Protein AF-A0A7R9WQ34-F1 (afdb_monomer_lite)

Organism: NCBI:txid1486917

Secondary structure (DSSP, 8-state):
-HHHHHHHHHHHHHHHHHHHH--SEEEEE-SSPPPHHHHHHHHHHHTTS-EEEE-TT--EEEEETTEEEEEE-GGGTBHHHHHTTTTT-----HHHHHHHHHHHHHHHHT--EEEEESS-GGGB-HHHHHHHHHTTEEEEEEE-SSSS-EEEEEEE-TT-EEESSS---GGGEEES-SS--S---GGG-EEEEEEEE-S-SEEEEEEETTTTEEE-----TTS--

pLDDT: mean 74.16, std 16.5, range [28.48, 93.0]

Radius of gyration: 18.49 Å; chains: 1; bounding box: 46×41×54 Å

Sequence (225 aa):
QEEQKKRLKEWKKCIANINRSRPKLVVVTCRSAMPAKFKKFLSRVSDSIPVAYNRNASYYSFWLNGFQGMVLNSATLLDEFVRDKGNGGKQDDGQMAWIQEQMEQCRMSKHHLYAFVDCDPRDLSQLVLKRLARGRVKLLSGYSRDNEGFEMMLEYKANEKVVVGGSNDDNDAVSVKSTDTQEDDETDASQMKVVGCNDSSLRWIVMDEMKDMWKTNLVKVGELE

Foldseek 3Di:
DVVVVVLVVLLVVVLVVCVVQVAQEKEFQALDDDDPVSVVSVVVVCVRHHYHYQDQPDWDWDDDPLAIEIEDHVPCFFLVNQQVPVPPDDPPPVRVVVLQVQLVVLLVVVGEYEYEYNDQPVRGDPLSVQLCQLSRHAEYEYADPDQAKDKDKDKHAWFDWCQRHPPPDCVNTHTSHDDPDPGDDRVSIGMYMYIHYHRHRMFGWHQDPVPNDTDRPPPPVPPDD

Structure (mmCIF, N/CA/C/O backbone):
data_AF-A0A7R9WQ34-F1
#
_entry.id   AF-A0A7R9WQ34-F1
#
loop_
_atom_site.group_PDB
_atom_site.id
_atom_site.type_symbol
_atom_site.label_atom_id
_atom_site.label_alt_id
_atom_site.label_comp_id
_atom_site.label_asym_id
_atom_site.label_entity_id
_atom_site.label_seq_id
_atom_site.pdbx_PDB_ins_code
_atom_site.Cartn_x
_atom_site.Cartn_y
_atom_site.Cartn_z
_atom_site.occupancy
_atom_site.B_iso_or_equiv
_atom_site.auth_seq_id
_atom_site.auth_comp_id
_atom_site.auth_asym_id
_atom_site.auth_atom_id
_atom_site.pdbx_PDB_model_num
ATOM 1 N N . GLN A 1 1 ? -23.495 14.536 10.695 1.00 57.75 1 GLN A N 1
ATOM 2 C CA . GLN A 1 1 ? -23.322 14.013 12.077 1.00 57.75 1 GLN A CA 1
ATOM 3 C C . GLN A 1 1 ? -23.516 12.497 12.161 1.00 57.75 1 GLN A C 1
ATOM 5 O O . GLN A 1 1 ? -22.806 11.842 12.917 1.00 57.75 1 GLN A O 1
ATOM 10 N N . GLU A 1 2 ? -24.440 11.925 11.393 1.00 66.38 2 GLU A N 1
ATOM 11 C CA . GLU A 1 2 ? -24.728 10.485 11.387 1.00 66.38 2 GLU A CA 1
ATOM 12 C C . GLU A 1 2 ? -23.578 9.634 10.817 1.00 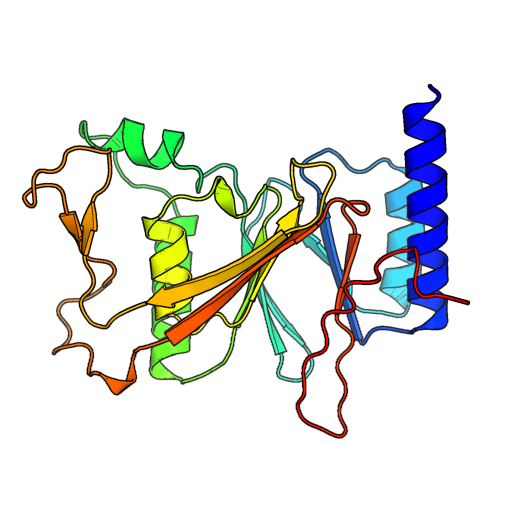66.38 2 GLU A C 1
ATOM 14 O O . GLU A 1 2 ? -23.163 8.651 11.428 1.00 66.38 2 GLU A O 1
ATOM 19 N N . GLU A 1 3 ? -22.943 10.101 9.742 1.00 66.31 3 GLU A N 1
ATOM 20 C CA . GLU A 1 3 ? -21.778 9.443 9.139 1.00 66.31 3 GLU A CA 1
ATOM 21 C C . GLU A 1 3 ? -20.571 9.360 10.094 1.00 66.31 3 GLU A C 1
ATOM 23 O O . GLU A 1 3 ? -19.909 8.329 10.195 1.00 66.31 3 GLU A O 1
ATOM 28 N N . GLN A 1 4 ? -20.323 10.408 10.887 1.00 66.38 4 GLN A N 1
ATOM 29 C CA . GLN A 1 4 ? -19.267 10.399 11.907 1.00 66.38 4 GLN A CA 1
ATOM 30 C C . GLN A 1 4 ? -19.544 9.376 13.017 1.00 66.38 4 GLN A C 1
ATOM 32 O O . GLN A 1 4 ? -18.613 8.741 13.515 1.00 66.38 4 GLN A O 1
ATOM 37 N N . LYS A 1 5 ? -20.815 9.194 13.405 1.00 74.06 5 LYS A N 1
ATOM 38 C CA . LYS A 1 5 ? -21.211 8.172 14.385 1.00 74.06 5 LYS A CA 1
ATOM 39 C C . LYS A 1 5 ? -21.027 6.762 13.817 1.00 74.06 5 LYS A C 1
ATOM 41 O O . LYS A 1 5 ? -20.511 5.901 14.530 1.00 74.06 5 LYS A O 1
ATOM 46 N N . LYS A 1 6 ? -21.384 6.544 12.545 1.00 75.81 6 LYS A N 1
ATOM 47 C CA . LYS A 1 6 ? -21.176 5.272 11.836 1.00 75.81 6 LYS A CA 1
ATOM 48 C C . LYS A 1 6 ? -19.686 4.912 11.754 1.00 75.81 6 LYS A C 1
ATOM 50 O O . LYS A 1 6 ? -19.299 3.866 12.273 1.00 75.81 6 LYS A O 1
ATOM 55 N N . ARG A 1 7 ? -18.840 5.830 11.268 1.00 71.00 7 ARG A N 1
ATOM 56 C CA . ARG A 1 7 ? -17.375 5.642 11.200 1.00 71.00 7 ARG A CA 1
ATOM 57 C C . ARG A 1 7 ? -16.762 5.348 12.570 1.00 71.00 7 ARG A C 1
ATOM 59 O O . ARG A 1 7 ? -15.910 4.477 12.707 1.00 71.00 7 ARG A O 1
ATOM 66 N N . LEU A 1 8 ? -17.225 6.031 13.620 1.00 76.31 8 LEU A N 1
ATOM 67 C CA . LEU A 1 8 ? -16.747 5.775 14.980 1.00 76.31 8 LEU A CA 1
ATOM 68 C C . LEU A 1 8 ? -17.117 4.367 15.477 1.00 76.31 8 LEU A C 1
ATOM 70 O O . LEU A 1 8 ? -16.333 3.756 16.205 1.00 76.31 8 LEU A O 1
ATOM 74 N N . LYS A 1 9 ? -18.296 3.849 15.112 1.00 80.81 9 LYS A N 1
ATOM 75 C CA . LYS A 1 9 ? -18.725 2.483 15.451 1.00 80.81 9 LYS A CA 1
ATOM 76 C C . LYS A 1 9 ? -17.863 1.444 14.731 1.00 80.81 9 LYS A C 1
ATOM 78 O O . LYS A 1 9 ? -17.395 0.507 15.375 1.00 80.81 9 LYS A O 1
ATOM 83 N N . GLU A 1 10 ? -17.605 1.646 13.443 1.00 76.31 10 GLU A N 1
ATOM 84 C CA . GLU A 1 10 ? -16.724 0.792 12.633 1.00 76.31 10 GLU A CA 1
ATOM 85 C C . GLU A 1 10 ? -15.296 0.775 13.188 1.00 76.31 10 GLU A C 1
ATOM 87 O O . GLU A 1 10 ? -14.724 -0.294 13.396 1.00 76.31 10 GLU A O 1
ATOM 92 N N . TRP A 1 11 ? -14.752 1.934 13.568 1.00 76.75 11 TRP A N 1
ATOM 93 C CA . TRP A 1 11 ? -13.432 2.011 14.198 1.00 76.75 11 TRP A CA 1
ATOM 94 C C . TRP A 1 11 ? -13.359 1.286 15.534 1.00 76.75 11 TRP A C 1
ATOM 96 O O . TRP A 1 11 ? -12.389 0.574 15.788 1.00 76.75 11 TRP A O 1
ATOM 106 N N . LYS A 1 12 ? -14.378 1.425 16.391 1.00 80.75 12 LYS A N 1
ATOM 107 C CA . LYS A 1 12 ? -14.436 0.670 17.651 1.00 80.75 12 LYS A CA 1
ATOM 108 C C . LYS A 1 12 ? -14.463 -0.837 17.399 1.00 80.75 12 LYS A C 1
ATOM 110 O O . LYS A 1 12 ? -13.774 -1.564 18.109 1.00 80.75 12 LYS A O 1
ATOM 115 N N . LYS A 1 13 ? -15.210 -1.294 16.387 1.00 82.00 13 LYS A N 1
ATOM 116 C CA . LYS A 1 13 ? -15.243 -2.706 15.979 1.00 82.00 13 LYS A CA 1
ATOM 117 C C . LYS A 1 13 ? -13.864 -3.175 15.504 1.00 82.00 13 LYS A C 1
ATOM 119 O O . LYS A 1 13 ? -13.401 -4.220 15.945 1.00 82.00 13 LYS A O 1
ATOM 124 N N . CYS A 1 14 ? -13.171 -2.374 14.698 1.00 78.94 14 CYS A N 1
ATOM 125 C CA . CYS A 1 14 ? -11.820 -2.696 14.238 1.00 78.94 14 CYS A CA 1
ATOM 126 C C . CYS A 1 14 ? -10.812 -2.779 15.390 1.00 78.94 14 CYS A C 1
ATOM 128 O O . CYS A 1 14 ? -10.037 -3.725 15.461 1.00 78.94 14 CYS A O 1
ATOM 130 N N . ILE A 1 15 ? -10.858 -1.844 16.343 1.00 80.81 15 ILE A N 1
ATOM 131 C CA . ILE A 1 15 ? -9.991 -1.883 17.531 1.00 80.81 15 ILE A CA 1
ATOM 132 C C . ILE A 1 15 ? -10.291 -3.116 18.391 1.00 80.81 15 ILE A C 1
ATOM 134 O O . ILE A 1 15 ? -9.368 -3.778 18.860 1.00 80.81 15 ILE A O 1
ATOM 138 N N . ALA A 1 16 ? -11.571 -3.445 18.595 1.00 83.75 16 ALA A N 1
ATOM 139 C CA . ALA A 1 16 ? -11.958 -4.652 19.319 1.00 83.75 16 ALA A CA 1
ATOM 140 C C . ALA A 1 16 ? -11.410 -5.913 18.632 1.00 83.75 16 ALA A C 1
ATOM 142 O O . ALA A 1 16 ? -10.874 -6.791 19.307 1.00 83.75 16 ALA A O 1
ATOM 143 N N . ASN A 1 17 ? -11.464 -5.961 17.298 1.00 82.38 17 ASN A N 1
ATOM 144 C CA . ASN A 1 17 ? -10.888 -7.048 16.515 1.00 82.38 17 ASN A CA 1
ATOM 145 C C . ASN A 1 17 ? -9.368 -7.124 16.668 1.00 82.38 17 ASN A C 1
ATOM 147 O O . ASN A 1 17 ? -8.869 -8.201 16.959 1.00 82.38 17 ASN A O 1
ATOM 151 N N . ILE A 1 18 ? -8.643 -6.006 16.569 1.00 83.69 18 ILE A N 1
ATOM 152 C CA . ILE A 1 18 ? -7.186 -5.965 16.785 1.00 83.69 18 ILE A CA 1
ATOM 153 C C . ILE A 1 18 ? -6.826 -6.485 18.181 1.00 83.69 18 ILE A C 1
ATOM 155 O O . ILE A 1 18 ? -5.925 -7.308 18.328 1.00 83.69 18 ILE A O 1
ATOM 159 N N . ASN A 1 19 ? -7.554 -6.057 19.213 1.00 84.44 19 ASN A N 1
ATOM 160 C CA . ASN A 1 19 ? -7.309 -6.512 20.581 1.00 84.44 19 ASN A CA 1
ATOM 161 C C . ASN A 1 19 ? -7.601 -8.008 20.769 1.00 84.44 19 ASN A C 1
ATOM 163 O O . ASN A 1 19 ? -6.933 -8.653 21.577 1.00 84.44 19 ASN A O 1
ATOM 167 N N . ARG A 1 20 ? -8.578 -8.556 20.034 1.00 85.25 20 ARG A N 1
ATOM 168 C CA . ARG A 1 20 ? -8.933 -9.981 20.066 1.00 85.25 20 ARG A CA 1
ATOM 169 C C . ARG A 1 20 ? -7.949 -10.837 19.271 1.00 85.25 20 ARG A C 1
ATOM 171 O O . ARG A 1 20 ? -7.512 -11.863 19.773 1.00 85.25 20 ARG A O 1
ATOM 178 N N . SER A 1 21 ? -7.620 -10.438 18.043 1.00 82.81 21 SER A N 1
ATOM 179 C CA . SER A 1 21 ? -6.781 -11.222 17.133 1.00 82.81 21 SER A CA 1
ATOM 180 C C . SER A 1 21 ? -5.287 -11.022 17.361 1.00 82.81 21 SER A C 1
ATOM 182 O O . SER A 1 21 ? -4.507 -11.800 16.828 1.00 82.81 21 SER A O 1
ATOM 184 N N . ARG A 1 22 ? -4.890 -9.972 18.098 1.00 84.25 22 ARG A N 1
ATOM 185 C CA . ARG A 1 22 ? -3.495 -9.628 18.424 1.00 84.25 22 ARG A CA 1
ATOM 186 C C . ARG A 1 22 ? -2.561 -9.749 17.207 1.00 84.25 22 ARG A C 1
ATOM 188 O O . ARG A 1 22 ? -1.632 -10.556 17.227 1.00 84.25 22 ARG A O 1
ATOM 195 N N . PRO A 1 23 ? -2.818 -8.983 16.127 1.00 83.94 23 PRO A N 1
ATOM 196 C CA . PRO A 1 23 ? -1.958 -9.010 14.951 1.00 83.94 23 PRO A CA 1
ATOM 197 C C . PRO A 1 23 ? -0.527 -8.615 15.317 1.00 83.94 23 PRO A C 1
ATOM 199 O O . PRO A 1 23 ? -0.307 -7.863 16.263 1.00 83.94 23 PRO A O 1
ATOM 202 N N . LYS A 1 24 ? 0.442 -9.090 14.534 1.00 84.62 24 LYS A N 1
ATOM 203 C CA . LYS A 1 24 ? 1.856 -8.732 14.713 1.00 84.62 24 LYS A CA 1
ATOM 204 C C . LYS A 1 24 ? 2.156 -7.314 14.226 1.00 84.62 24 LYS A C 1
ATOM 206 O O . LYS A 1 24 ? 3.080 -6.687 14.727 1.00 84.62 24 LYS A O 1
ATOM 211 N N . LEU A 1 25 ? 1.368 -6.814 13.275 1.00 85.81 25 LEU A N 1
ATOM 212 C CA . LEU A 1 25 ? 1.490 -5.473 12.720 1.00 85.81 25 LEU A CA 1
ATOM 213 C C . LEU A 1 25 ? 0.112 -4.909 12.384 1.00 85.81 25 LEU A C 1
ATOM 215 O O . LEU A 1 25 ? -0.725 -5.576 11.777 1.00 85.81 25 LEU A O 1
ATOM 219 N N . VAL A 1 26 ? -0.099 -3.641 12.708 1.00 84.88 26 VAL A N 1
ATOM 220 C CA . VAL A 1 26 ? -1.242 -2.858 12.233 1.00 84.88 26 VAL A CA 1
ATOM 221 C C . VAL A 1 26 ? -0.723 -1.817 11.247 1.00 84.88 26 VAL A C 1
ATOM 223 O O . VAL A 1 26 ? 0.233 -1.112 11.550 1.00 84.88 26 VAL A O 1
ATOM 226 N N . VAL A 1 27 ? -1.342 -1.702 10.073 1.00 84.50 27 VAL A N 1
ATOM 227 C CA . VAL A 1 27 ? -0.993 -0.680 9.078 1.00 84.50 27 VAL A CA 1
ATOM 228 C C . VAL A 1 27 ? -2.188 0.229 8.858 1.00 84.50 27 VAL A C 1
ATOM 230 O O . VAL A 1 27 ? -3.261 -0.203 8.450 1.00 84.50 27 VAL A O 1
ATOM 233 N N . VAL A 1 28 ? -2.025 1.514 9.126 1.00 81.12 28 VAL A N 1
ATOM 234 C CA . VAL A 1 28 ? -3.123 2.474 9.046 1.00 81.12 28 VAL A CA 1
ATOM 235 C C . VAL A 1 28 ? -2.995 3.282 7.766 1.00 81.12 28 VAL A C 1
ATOM 237 O O . VAL A 1 28 ? -2.065 4.068 7.640 1.00 81.12 28 VAL A O 1
ATOM 240 N N . THR A 1 29 ? -3.927 3.106 6.832 1.00 78.19 29 THR A N 1
ATOM 241 C CA . THR A 1 29 ? -3.956 3.792 5.533 1.00 78.19 29 THR A CA 1
ATOM 242 C C . THR A 1 29 ? -5.115 4.775 5.475 1.00 78.19 29 THR A C 1
ATOM 244 O O . THR A 1 29 ? -6.246 4.400 5.158 1.00 78.19 29 THR A O 1
ATOM 247 N N . CYS A 1 30 ? -4.857 6.044 5.790 1.00 70.62 30 CYS A N 1
ATOM 248 C CA . CYS A 1 30 ? -5.887 7.078 5.834 1.00 70.62 30 CYS A CA 1
ATOM 249 C C . CYS A 1 30 ? -5.651 8.142 4.764 1.00 70.62 30 CYS A C 1
ATOM 251 O O . CYS A 1 30 ? -4.692 8.885 4.886 1.00 70.62 30 CYS A O 1
ATOM 253 N N . ARG A 1 31 ? -6.600 8.323 3.834 1.00 66.88 31 ARG A N 1
ATOM 254 C CA . ARG A 1 31 ? -6.604 9.470 2.904 1.00 66.88 31 ARG A CA 1
ATOM 255 C C . ARG A 1 31 ? -6.848 10.811 3.599 1.00 66.88 31 ARG A C 1
ATOM 257 O O . ARG A 1 31 ? -6.504 11.866 3.081 1.00 66.88 31 ARG A O 1
ATOM 264 N N . SER A 1 32 ? -7.540 10.811 4.736 1.00 65.75 32 SER A N 1
ATOM 265 C CA . SER A 1 32 ? -7.969 12.036 5.420 1.00 65.75 32 SER A CA 1
ATOM 266 C C . SER A 1 32 ? -7.399 12.133 6.824 1.00 65.75 32 SER A C 1
ATOM 268 O O . SER A 1 32 ? -7.061 11.132 7.457 1.00 65.75 32 SER A O 1
ATOM 270 N N . ALA A 1 33 ? -7.355 13.364 7.338 1.00 66.75 33 ALA A N 1
ATOM 271 C CA . ALA A 1 33 ? -6.901 13.640 8.688 1.00 66.75 33 ALA A CA 1
ATOM 272 C C . ALA A 1 33 ? -7.654 12.782 9.717 1.00 66.75 33 ALA A C 1
ATOM 274 O O . ALA A 1 33 ? -8.871 12.856 9.889 1.00 66.75 33 ALA A O 1
ATOM 275 N N . MET A 1 34 ? -6.882 11.970 10.425 1.00 73.06 34 MET A N 1
ATOM 276 C CA . MET A 1 34 ? -7.368 11.083 11.462 1.00 73.06 34 MET A CA 1
ATOM 277 C C . MET A 1 34 ? -7.901 11.872 12.674 1.00 73.06 34 MET A C 1
ATOM 279 O O . MET A 1 34 ? -7.145 12.667 13.250 1.00 73.06 34 MET A O 1
ATOM 283 N N . PRO A 1 35 ? -9.146 11.635 13.138 1.00 73.50 35 PRO A N 1
ATOM 284 C CA . PRO A 1 35 ? -9.682 12.326 14.307 1.00 73.50 35 PRO A CA 1
ATOM 285 C C . PRO A 1 35 ? -8.874 12.065 15.581 1.00 73.50 35 PRO A C 1
ATOM 287 O O . PRO A 1 35 ? -8.424 10.947 15.838 1.00 73.50 35 PRO A O 1
ATOM 290 N N . ALA A 1 36 ? -8.755 13.083 16.439 1.00 79.25 36 ALA A N 1
ATOM 291 C CA . ALA A 1 36 ? -7.941 13.027 17.659 1.00 79.25 36 ALA A CA 1
ATOM 292 C C . ALA A 1 36 ? -8.325 11.878 18.611 1.00 79.25 36 ALA A C 1
ATOM 294 O O . ALA A 1 36 ? -7.456 11.239 19.202 1.00 79.25 36 ALA A O 1
ATOM 295 N N . LYS A 1 37 ? -9.624 11.561 18.721 1.00 76.31 37 LYS A N 1
ATOM 296 C CA . LYS A 1 37 ? -10.101 10.433 19.539 1.00 76.31 37 LYS A CA 1
ATOM 297 C C . LYS A 1 37 ? -9.534 9.094 19.062 1.00 76.31 37 LYS A C 1
ATOM 299 O O . LYS A 1 37 ? -9.214 8.255 19.892 1.00 76.31 37 LYS A O 1
ATOM 304 N N . PHE A 1 38 ? -9.388 8.905 17.752 1.00 76.94 38 PHE A N 1
ATOM 305 C CA . PHE A 1 38 ? -8.867 7.665 17.183 1.00 76.94 38 PHE A CA 1
ATOM 306 C C . PHE A 1 38 ? -7.348 7.558 17.340 1.00 76.94 38 PHE A C 1
ATOM 308 O O . PHE A 1 38 ? -6.863 6.495 17.715 1.00 76.94 38 PHE A O 1
ATOM 315 N N . LYS A 1 39 ? -6.618 8.676 17.224 1.00 77.94 39 LYS A N 1
ATOM 316 C CA . LYS A 1 39 ? -5.186 8.725 17.572 1.00 77.94 39 LYS A CA 1
ATOM 317 C C . LYS A 1 39 ? -4.925 8.219 18.992 1.00 77.94 39 LYS A C 1
ATOM 319 O O . LYS A 1 39 ? -4.025 7.417 19.196 1.00 77.94 39 LYS A O 1
ATOM 324 N N . LYS A 1 40 ? -5.762 8.621 19.957 1.00 82.75 40 LYS A N 1
ATOM 325 C CA . LYS A 1 40 ? -5.663 8.167 21.356 1.00 82.75 40 LYS A CA 1
ATOM 326 C C . LYS A 1 40 ? -5.957 6.671 21.538 1.00 82.75 40 LYS A C 1
ATOM 328 O O . LYS A 1 40 ? -5.495 6.067 22.499 1.00 82.75 40 LYS A O 1
ATOM 333 N N . PHE A 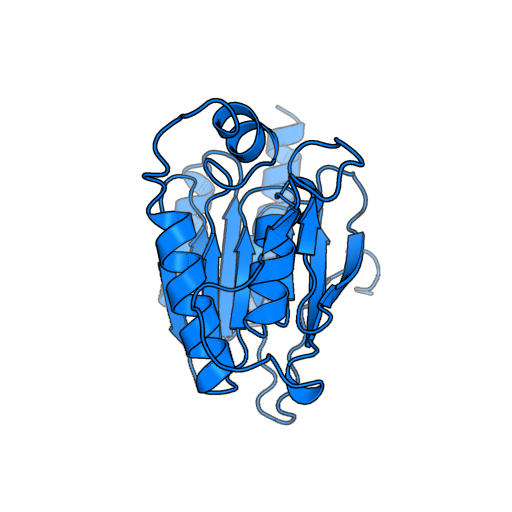1 41 ? -6.759 6.070 20.661 1.00 80.00 41 PHE A N 1
ATOM 334 C CA . PHE A 1 41 ? -6.984 4.625 20.690 1.00 80.00 41 PHE A CA 1
ATOM 335 C C . PHE A 1 41 ? -5.825 3.866 20.054 1.00 80.00 41 PHE A C 1
ATOM 337 O O . PHE A 1 41 ? -5.350 2.902 20.646 1.00 80.00 41 PHE A O 1
ATOM 344 N N . LEU A 1 42 ? -5.345 4.316 18.894 1.00 80.44 42 LEU A N 1
ATOM 345 C CA . LEU A 1 42 ? -4.198 3.697 18.239 1.00 80.44 42 LEU A CA 1
ATOM 346 C C . LEU A 1 42 ? -2.919 3.816 19.063 1.00 80.44 42 LEU A C 1
ATOM 348 O O . LEU A 1 42 ? -2.142 2.874 19.058 1.00 80.44 42 LEU A O 1
ATOM 352 N N . SER A 1 43 ? -2.741 4.894 19.834 1.00 84.50 43 SER A N 1
ATOM 353 C CA . SER A 1 43 ? -1.602 5.006 20.750 1.00 84.50 43 SER A CA 1
ATOM 354 C C . SER A 1 43 ? -1.597 3.892 21.806 1.00 84.50 43 SER A C 1
ATOM 356 O O . SER A 1 43 ? -0.555 3.343 22.121 1.00 84.50 43 SER A O 1
ATOM 358 N N . ARG A 1 44 ? -2.773 3.488 22.305 1.00 85.69 44 ARG A N 1
ATOM 359 C CA . ARG A 1 44 ? -2.885 2.354 23.241 1.00 85.69 44 ARG A CA 1
ATOM 360 C C . ARG A 1 44 ? -2.622 1.012 22.568 1.00 85.69 44 ARG A C 1
ATOM 362 O O . ARG A 1 44 ? -2.125 0.090 23.200 1.00 85.69 44 ARG A O 1
ATOM 369 N N . VAL A 1 45 ? -3.002 0.881 21.295 1.00 85.56 45 VAL A N 1
ATOM 370 C CA . VAL A 1 45 ? -2.672 -0.312 20.505 1.00 85.56 45 VAL A CA 1
ATOM 371 C C . VAL A 1 45 ? -1.160 -0.377 20.292 1.00 85.56 45 VAL A C 1
ATOM 373 O O . VAL A 1 45 ? -0.583 -1.440 20.513 1.00 85.56 45 VAL A O 1
ATOM 376 N N . SER A 1 46 ? -0.519 0.754 19.965 1.00 87.50 46 SER A N 1
ATOM 377 C CA . SER A 1 46 ? 0.925 0.829 19.721 1.00 87.50 46 SER A CA 1
ATOM 378 C C . SER A 1 46 ? 1.788 0.477 20.925 1.00 87.50 46 SER A C 1
ATOM 380 O O . SER A 1 46 ? 2.907 0.022 20.729 1.00 87.50 46 SER A O 1
ATOM 382 N N . ASP A 1 47 ? 1.259 0.600 22.146 1.00 87.44 47 ASP A N 1
ATOM 383 C CA . ASP A 1 47 ? 1.953 0.157 23.362 1.00 87.44 47 ASP A CA 1
ATOM 384 C C . ASP A 1 47 ? 2.165 -1.371 23.399 1.00 87.44 47 ASP A C 1
ATOM 386 O O . ASP A 1 47 ? 3.021 -1.860 24.131 1.00 87.44 47 ASP A O 1
ATOM 390 N N . SER A 1 48 ? 1.381 -2.139 22.631 1.00 87.12 48 SER A N 1
ATOM 391 C CA . SER A 1 48 ? 1.420 -3.612 22.639 1.00 87.12 48 SER A CA 1
ATOM 392 C C . SER A 1 48 ? 1.621 -4.262 21.269 1.00 87.12 48 SER A C 1
ATOM 394 O O . SER A 1 48 ? 2.043 -5.414 21.205 1.00 87.12 48 SER A O 1
ATOM 396 N N . ILE A 1 49 ? 1.299 -3.565 20.178 1.00 88.38 49 ILE A N 1
ATOM 397 C CA . ILE A 1 49 ? 1.375 -4.072 18.806 1.00 88.38 49 ILE A CA 1
ATOM 398 C C . ILE A 1 49 ? 2.004 -2.988 17.925 1.00 88.38 49 ILE A C 1
ATOM 400 O O . ILE A 1 49 ? 1.479 -1.877 17.906 1.00 88.38 49 ILE A O 1
ATOM 404 N N . PRO A 1 50 ? 3.059 -3.281 17.146 1.00 88.56 50 PRO A N 1
ATOM 405 C CA . PRO A 1 50 ? 3.616 -2.342 16.177 1.00 88.56 50 PRO A CA 1
ATOM 406 C C . PRO A 1 50 ? 2.553 -1.758 15.236 1.00 88.56 50 PRO A C 1
ATOM 408 O O . PRO A 1 50 ? 1.744 -2.489 14.658 1.00 88.56 50 PRO A O 1
ATOM 411 N N . VAL A 1 51 ? 2.570 -0.432 15.059 1.00 86.81 51 VAL A N 1
ATOM 412 C CA . VAL A 1 51 ? 1.649 0.283 14.164 1.00 86.81 51 VAL A CA 1
ATOM 413 C C . VAL A 1 51 ? 2.436 1.112 13.151 1.00 86.81 51 VAL A C 1
ATOM 415 O O . VAL A 1 51 ? 3.130 2.053 13.532 1.00 86.81 51 VAL A O 1
ATOM 418 N N . ALA A 1 52 ? 2.288 0.799 11.864 1.00 86.75 52 ALA A N 1
ATOM 419 C CA . ALA A 1 52 ? 2.784 1.616 10.760 1.00 86.75 52 ALA A CA 1
ATOM 420 C C . ALA A 1 52 ? 1.693 2.596 10.310 1.00 86.75 52 ALA A C 1
ATOM 422 O O . ALA A 1 52 ? 0.550 2.210 10.059 1.00 86.75 52 ALA A O 1
ATOM 423 N N . TYR A 1 53 ? 2.038 3.876 10.202 1.00 84.06 53 TYR A N 1
ATOM 424 C CA . TYR A 1 53 ? 1.107 4.935 9.820 1.00 84.06 53 TYR A CA 1
ATOM 425 C C . TYR A 1 53 ? 1.397 5.430 8.409 1.00 84.06 53 TYR A C 1
ATOM 427 O O . TYR A 1 53 ? 2.459 5.997 8.164 1.00 84.06 53 TYR A O 1
ATOM 435 N N . ASN A 1 54 ? 0.428 5.299 7.511 1.00 77.25 54 ASN A N 1
ATOM 436 C CA . ASN A 1 54 ? 0.401 6.048 6.268 1.00 77.25 54 ASN A CA 1
ATOM 437 C C . ASN A 1 54 ? -0.426 7.320 6.479 1.00 77.25 54 ASN A C 1
ATOM 439 O O . ASN A 1 54 ? -1.660 7.303 6.497 1.00 77.25 54 ASN A O 1
ATOM 443 N N . ARG A 1 55 ? 0.288 8.410 6.750 1.00 69.25 55 ARG A N 1
ATOM 444 C CA . ARG A 1 55 ? -0.250 9.765 6.872 1.00 69.25 55 ARG A CA 1
ATOM 445 C C . ARG A 1 55 ? 0.288 10.529 5.668 1.00 69.25 55 ARG A C 1
ATOM 447 O O . ARG A 1 55 ? 1.497 10.474 5.490 1.00 69.25 55 ARG A O 1
ATOM 454 N N . ASN A 1 56 ? -0.578 11.250 4.944 1.00 62.06 56 ASN A N 1
ATOM 455 C CA . ASN A 1 56 ? -0.405 11.963 3.653 1.00 62.06 56 ASN A CA 1
ATOM 456 C C . ASN A 1 56 ? 0.851 12.859 3.430 1.00 62.06 56 ASN A C 1
ATOM 458 O O . ASN A 1 56 ? 0.817 13.779 2.617 1.00 62.06 56 ASN A O 1
ATOM 462 N N . ALA A 1 57 ? 1.942 12.699 4.170 1.00 65.06 57 ALA A N 1
ATOM 463 C CA . ALA A 1 57 ? 3.130 13.540 4.123 1.00 65.06 57 ALA A CA 1
ATOM 464 C C . ALA A 1 57 ? 4.447 12.750 4.180 1.00 65.06 57 ALA A C 1
ATOM 466 O O . ALA A 1 57 ? 5.510 13.364 4.183 1.00 65.06 57 ALA A O 1
ATOM 467 N N . SER A 1 58 ? 4.427 11.417 4.268 1.00 79.88 58 SER A N 1
ATOM 468 C CA . SER A 1 58 ? 5.670 10.644 4.362 1.00 79.88 58 SER A CA 1
ATOM 469 C C . SER A 1 58 ? 5.550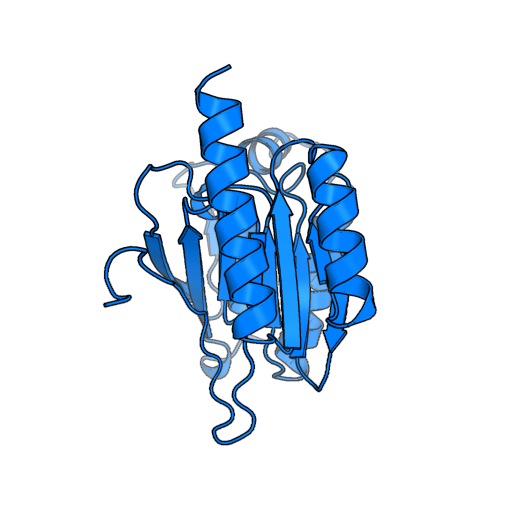 9.296 3.675 1.00 79.88 58 SER A C 1
ATOM 471 O O . SER A 1 58 ? 4.545 8.606 3.818 1.00 79.88 58 SER A O 1
ATOM 473 N N . TYR A 1 59 ? 6.614 8.929 2.972 1.00 89.12 59 TYR A N 1
ATOM 474 C CA . TYR A 1 59 ? 6.849 7.597 2.439 1.00 89.12 59 TYR A CA 1
ATOM 475 C C . TYR A 1 59 ? 8.082 7.016 3.125 1.00 89.12 59 TYR A C 1
ATOM 477 O O . TYR A 1 59 ? 9.010 7.750 3.467 1.00 89.12 59 TYR A O 1
ATOM 485 N N . TYR A 1 60 ? 8.058 5.720 3.415 1.00 92.31 60 TYR A N 1
ATOM 486 C CA . TYR A 1 60 ? 9.143 5.044 4.126 1.00 92.31 60 TYR A CA 1
ATOM 487 C C . TYR A 1 60 ? 9.030 3.529 3.985 1.00 92.31 60 TYR A C 1
ATOM 489 O O . TYR A 1 60 ? 7.957 2.986 3.724 1.00 92.31 60 TYR A O 1
ATOM 497 N N . SER A 1 61 ? 10.140 2.837 4.210 1.00 92.88 61 SER A N 1
ATOM 498 C CA . SER A 1 61 ? 10.193 1.385 4.370 1.00 92.88 61 SER A CA 1
ATOM 499 C C . SER A 1 61 ? 10.397 1.019 5.834 1.00 92.88 61 SER A C 1
ATOM 501 O O . SER A 1 61 ? 10.987 1.781 6.599 1.00 92.88 61 SER A O 1
ATOM 503 N N . PHE A 1 62 ? 9.948 -0.164 6.229 1.00 91.94 62 PHE A N 1
ATOM 504 C CA . PHE A 1 62 ? 10.162 -0.694 7.569 1.00 91.94 62 PHE A CA 1
ATOM 505 C C . PHE A 1 62 ? 10.342 -2.212 7.532 1.00 91.94 62 PHE A C 1
ATOM 507 O O . PHE A 1 62 ? 9.872 -2.885 6.615 1.00 91.94 62 PHE A O 1
ATOM 514 N N . TRP A 1 63 ? 11.006 -2.734 8.561 1.00 90.44 63 TRP A N 1
ATOM 515 C CA . TRP A 1 63 ? 11.243 -4.160 8.753 1.00 90.44 63 TRP A CA 1
ATOM 516 C C . TRP A 1 63 ? 10.644 -4.612 10.078 1.00 90.44 63 TRP A C 1
ATOM 518 O O . TRP A 1 63 ? 10.820 -3.947 11.099 1.00 90.44 63 TRP A O 1
ATOM 528 N N . LEU A 1 64 ? 9.952 -5.748 10.074 1.00 86.62 64 LEU A N 1
ATOM 529 C CA . LEU A 1 64 ? 9.421 -6.364 11.286 1.00 86.62 64 LEU A CA 1
ATOM 530 C C . LEU A 1 64 ? 9.444 -7.886 11.151 1.00 86.62 64 LEU A C 1
ATOM 532 O O . LEU A 1 64 ? 8.739 -8.430 10.318 1.00 86.62 64 LEU A O 1
ATOM 536 N N . ASN A 1 65 ? 10.217 -8.595 11.975 1.00 83.00 65 ASN A N 1
ATOM 537 C CA . ASN A 1 65 ? 10.262 -10.069 11.975 1.00 83.00 65 ASN A CA 1
ATOM 538 C C . ASN A 1 65 ? 10.462 -10.688 10.571 1.00 83.00 65 ASN A C 1
ATOM 540 O O . ASN A 1 65 ? 9.772 -11.630 10.197 1.00 83.00 65 ASN A O 1
ATOM 544 N N . GLY A 1 66 ? 11.362 -10.115 9.764 1.00 81.19 66 GLY A N 1
ATOM 545 C CA . GLY A 1 66 ? 11.624 -10.568 8.390 1.00 81.19 66 GLY A CA 1
ATOM 546 C C . GLY A 1 66 ? 10.598 -10.114 7.342 1.00 81.19 66 GLY A C 1
ATOM 547 O O . GLY A 1 66 ? 10.824 -10.325 6.155 1.00 81.19 66 GLY A O 1
ATOM 548 N N . PHE A 1 67 ? 9.512 -9.450 7.746 1.00 84.06 67 PHE A N 1
ATOM 549 C CA . PHE A 1 67 ? 8.603 -8.747 6.844 1.00 84.06 67 PHE A CA 1
ATOM 550 C C . PHE A 1 67 ? 9.190 -7.390 6.460 1.00 84.06 67 PHE A C 1
ATOM 552 O O . PHE A 1 67 ? 9.427 -6.560 7.343 1.00 84.06 67 PHE A O 1
ATOM 559 N N . GLN A 1 68 ? 9.353 -7.136 5.162 1.00 90.50 68 GLN A N 1
ATOM 560 C CA . GLN A 1 68 ? 9.599 -5.794 4.648 1.00 90.50 68 GLN A CA 1
ATOM 561 C C . GLN A 1 68 ? 8.284 -5.175 4.168 1.00 90.50 68 GLN A C 1
ATOM 563 O O . GLN A 1 68 ? 7.572 -5.720 3.319 1.00 90.50 68 GLN A O 1
ATOM 568 N N . GLY A 1 69 ? 7.968 -4.008 4.717 1.00 91.31 69 GLY A N 1
ATOM 569 C CA . GLY A 1 69 ? 6.845 -3.187 4.294 1.00 91.31 69 GLY A CA 1
ATOM 570 C C . GLY A 1 69 ? 7.318 -1.852 3.739 1.00 91.31 69 GLY A C 1
ATOM 571 O O . GLY A 1 69 ? 8.346 -1.319 4.156 1.00 91.31 69 GLY A O 1
ATOM 572 N N . MET A 1 70 ? 6.540 -1.281 2.829 1.00 93.00 70 MET A N 1
ATOM 573 C CA . MET A 1 70 ? 6.695 0.095 2.382 1.00 93.00 70 MET A CA 1
ATOM 574 C C . MET A 1 70 ? 5.371 0.841 2.418 1.00 93.00 70 MET A C 1
ATOM 576 O O . MET A 1 70 ? 4.306 0.304 2.113 1.00 93.00 70 MET A O 1
ATOM 580 N N . VAL A 1 71 ? 5.458 2.104 2.796 1.00 91.69 71 VAL A N 1
ATOM 581 C CA . VAL A 1 71 ? 4.350 3.042 2.844 1.00 91.69 71 VAL A CA 1
ATOM 582 C C . VAL A 1 71 ? 4.572 4.084 1.761 1.00 91.69 71 VAL A C 1
ATOM 584 O O . VAL A 1 71 ? 5.621 4.724 1.727 1.00 91.69 71 VAL A O 1
ATOM 587 N N . LEU A 1 72 ? 3.582 4.224 0.886 1.00 90.88 72 LEU A N 1
ATOM 588 C CA . LEU A 1 72 ? 3.581 5.116 -0.263 1.00 90.88 72 LEU A CA 1
ATOM 589 C C . LEU A 1 72 ? 2.614 6.273 -0.026 1.00 90.88 72 LEU A C 1
ATOM 591 O O . LEU A 1 72 ? 1.500 6.075 0.466 1.00 90.88 72 LEU A O 1
ATOM 595 N N . ASN A 1 73 ? 3.032 7.465 -0.429 1.00 88.44 73 ASN A N 1
ATOM 596 C CA . ASN A 1 73 ? 2.211 8.662 -0.422 1.00 88.44 73 ASN A CA 1
ATOM 597 C C . ASN A 1 73 ? 1.638 8.896 -1.822 1.00 88.44 73 ASN A C 1
ATOM 599 O O . ASN A 1 73 ? 2.383 9.135 -2.772 1.00 88.44 73 ASN A O 1
ATOM 603 N N . SER A 1 74 ? 0.315 8.867 -1.945 1.00 85.88 74 SER A N 1
ATOM 604 C CA . SER A 1 74 ? -0.376 9.071 -3.217 1.00 85.88 74 SER A CA 1
ATOM 605 C C . SER A 1 74 ? -0.164 10.455 -3.822 1.00 85.88 74 SER A C 1
ATOM 607 O O . SER A 1 74 ? -0.219 10.571 -5.040 1.00 85.88 74 SER A O 1
ATOM 609 N N . ALA A 1 75 ? 0.142 11.488 -3.027 1.00 80.50 75 ALA A N 1
ATOM 610 C CA . ALA A 1 75 ? 0.216 12.876 -3.493 1.00 80.50 75 ALA A CA 1
ATOM 611 C C . ALA A 1 75 ? 1.152 13.104 -4.696 1.00 80.50 75 ALA A C 1
ATOM 613 O O . ALA A 1 75 ? 0.935 14.051 -5.444 1.00 80.50 75 ALA A O 1
ATOM 614 N N . THR A 1 76 ? 2.165 12.252 -4.895 1.00 78.44 76 THR A N 1
ATOM 615 C CA . THR A 1 76 ? 3.099 12.357 -6.029 1.00 78.44 76 THR A CA 1
ATOM 616 C C . THR A 1 76 ? 3.025 11.189 -7.020 1.00 78.44 76 THR A C 1
ATOM 618 O O . THR A 1 76 ? 3.739 11.178 -8.014 1.00 78.44 76 THR A O 1
ATOM 621 N N . LEU A 1 77 ? 2.134 10.214 -6.797 1.00 84.19 77 LEU A N 1
ATOM 622 C CA . LEU A 1 77 ? 2.101 8.948 -7.550 1.00 84.19 77 LEU A CA 1
ATOM 623 C C . LEU A 1 77 ? 0.872 8.777 -8.463 1.00 84.19 77 LEU A C 1
ATOM 625 O O . LEU A 1 77 ? 0.769 7.765 -9.165 1.00 84.19 77 LEU A O 1
ATOM 629 N N . LEU A 1 78 ? -0.067 9.729 -8.440 1.00 80.94 78 LEU A N 1
ATOM 630 C CA . LEU A 1 78 ? -1.288 9.690 -9.254 1.00 80.94 78 LEU A CA 1
ATOM 631 C C . LEU A 1 78 ? -1.000 9.996 -10.729 1.00 80.94 78 LEU A C 1
ATOM 633 O O . LEU A 1 78 ? -0.128 10.806 -11.044 1.00 80.94 78 LEU A O 1
ATOM 637 N N . ASP A 1 79 ? -1.789 9.394 -11.622 1.00 64.88 79 ASP A N 1
ATOM 638 C CA . ASP A 1 79 ? -1.634 9.527 -13.079 1.00 64.88 79 ASP A CA 1
ATOM 639 C C . ASP A 1 79 ? -1.607 10.984 -13.561 1.00 64.88 79 ASP A C 1
ATOM 641 O O . ASP A 1 79 ? -0.789 11.341 -14.405 1.00 64.88 79 ASP A O 1
ATOM 645 N N . GLU A 1 80 ? -2.449 11.852 -13.001 1.00 61.03 80 GLU A N 1
ATOM 646 C CA . GLU A 1 80 ? -2.519 13.272 -13.381 1.00 61.03 80 GLU A CA 1
ATOM 647 C C . GLU A 1 80 ? -1.181 13.999 -13.169 1.00 61.03 80 GLU A C 1
ATOM 649 O O . GLU A 1 80 ? -0.746 14.765 -14.028 1.00 61.03 80 GLU A O 1
ATOM 654 N N . PHE A 1 81 ? -0.468 13.688 -12.083 1.00 59.25 81 PHE A N 1
ATOM 655 C CA . PHE A 1 81 ? 0.837 14.282 -11.779 1.00 59.25 81 PHE A CA 1
ATOM 656 C C . PHE A 1 81 ? 1.973 13.711 -12.629 1.00 59.25 81 PHE A C 1
ATOM 658 O O . PHE A 1 81 ? 2.959 14.406 -12.888 1.00 59.25 81 PHE A O 1
ATOM 665 N N . VAL A 1 82 ? 1.843 12.455 -13.061 1.00 57.62 82 VAL A N 1
ATOM 666 C CA . VAL A 1 82 ? 2.808 11.813 -13.961 1.00 57.62 82 VAL A CA 1
ATOM 667 C C . VAL A 1 82 ? 2.631 12.331 -15.396 1.00 57.62 82 VAL A C 1
ATOM 669 O O . VAL A 1 82 ? 3.625 12.544 -16.088 1.00 57.62 82 VAL A O 1
ATOM 672 N N . ARG A 1 83 ? 1.390 12.605 -15.831 1.00 53.56 83 ARG A N 1
ATOM 673 C CA . ARG A 1 83 ? 1.055 13.075 -17.191 1.00 53.56 83 ARG A CA 1
ATOM 674 C C . ARG A 1 83 ? 1.435 14.530 -17.462 1.00 53.56 83 ARG A C 1
ATOM 676 O O . ARG A 1 83 ? 1.979 14.811 -18.526 1.00 53.56 83 ARG A O 1
ATOM 683 N N . ASP A 1 84 ? 1.215 15.440 -16.512 1.00 50.81 84 ASP A N 1
ATOM 684 C CA . ASP A 1 84 ? 1.474 16.884 -16.701 1.00 50.81 84 ASP A CA 1
ATOM 685 C C . ASP A 1 84 ? 2.957 17.225 -16.962 1.00 50.81 84 ASP A C 1
ATOM 687 O O . ASP A 1 84 ? 3.299 18.331 -17.384 1.00 50.81 84 ASP A O 1
ATOM 691 N N . LYS A 1 85 ? 3.870 16.273 -16.737 1.00 53.31 85 LYS A N 1
ATOM 692 C CA . LYS A 1 85 ? 5.321 16.478 -16.833 1.00 53.31 85 LYS A CA 1
ATOM 693 C C . LYS A 1 85 ? 5.972 15.925 -18.102 1.00 53.31 85 LYS A C 1
ATOM 695 O O . LYS A 1 85 ? 7.158 16.187 -18.301 1.00 53.31 85 LYS A O 1
ATOM 700 N N . GLY A 1 86 ? 5.210 15.284 -18.997 1.00 48.34 86 GLY A N 1
ATOM 701 C CA . GLY A 1 86 ? 5.659 14.960 -20.363 1.00 48.34 86 GLY A CA 1
ATOM 702 C C . GLY A 1 86 ? 6.064 16.197 -21.187 1.00 48.34 86 GLY A C 1
ATOM 703 O O . GLY A 1 86 ? 6.823 16.081 -22.141 1.00 48.34 86 GLY A O 1
ATOM 704 N N . ASN A 1 87 ? 5.654 17.398 -20.755 1.00 43.75 87 ASN A N 1
ATOM 705 C CA . ASN A 1 87 ? 6.020 18.701 -21.329 1.00 43.75 87 ASN A CA 1
ATOM 706 C C . ASN A 1 87 ? 7.211 19.395 -20.618 1.00 43.75 87 ASN A C 1
ATOM 708 O O . ASN A 1 87 ? 7.224 20.615 -20.456 1.00 43.75 87 ASN A O 1
ATOM 712 N N . GLY A 1 88 ? 8.232 18.650 -20.176 1.00 40.50 88 GLY A N 1
ATOM 713 C CA . GLY A 1 88 ? 9.511 19.236 -19.728 1.00 40.50 88 GLY A CA 1
ATOM 714 C C . GLY A 1 88 ? 9.578 19.701 -18.264 1.00 40.50 88 GLY A C 1
ATOM 715 O O . GLY A 1 88 ? 10.460 20.482 -17.896 1.00 40.50 88 GLY A O 1
ATOM 716 N N . GLY A 1 89 ? 8.685 19.218 -17.398 1.00 40.31 89 GLY A N 1
ATOM 717 C CA . GLY A 1 89 ? 8.763 19.467 -15.956 1.00 40.31 89 GLY A CA 1
ATOM 718 C C . GLY A 1 89 ? 9.839 18.599 -15.297 1.00 40.31 89 GLY A C 1
ATOM 719 O O . GLY A 1 89 ? 9.731 17.376 -15.317 1.00 40.31 89 GLY A O 1
ATOM 720 N N . LYS A 1 90 ? 10.864 19.214 -14.685 1.00 44.03 90 LYS A N 1
ATOM 721 C CA . LYS A 1 90 ? 11.946 18.507 -13.970 1.00 44.03 90 LYS A CA 1
ATOM 722 C C . LYS A 1 90 ? 11.378 17.469 -12.990 1.00 44.03 90 LYS A C 1
ATOM 724 O O . LYS A 1 90 ? 10.606 17.795 -12.084 1.00 44.03 90 LYS A O 1
ATOM 729 N N . GLN A 1 91 ? 11.776 16.217 -13.189 1.00 48.47 91 GLN A N 1
ATOM 730 C CA . GLN A 1 91 ? 11.473 15.084 -12.325 1.00 48.47 91 GLN A CA 1
ATOM 731 C C . GLN A 1 91 ? 12.332 15.166 -11.057 1.00 48.47 91 GLN A C 1
ATOM 733 O O . GLN A 1 91 ? 13.325 14.463 -10.933 1.00 48.47 91 GLN A O 1
ATOM 738 N N . ASP A 1 92 ? 11.970 16.039 -10.120 1.00 50.75 92 ASP A N 1
ATOM 739 C CA . ASP A 1 92 ? 12.491 15.968 -8.750 1.00 50.75 92 ASP A CA 1
ATOM 740 C C . ASP A 1 92 ? 11.390 15.432 -7.833 1.00 50.75 92 ASP A C 1
ATOM 742 O O . ASP A 1 92 ? 10.790 16.147 -7.035 1.00 50.75 92 ASP A O 1
ATOM 746 N N . ASP A 1 93 ? 11.018 14.171 -8.063 1.00 69.19 93 ASP A N 1
ATOM 747 C CA . ASP A 1 93 ? 10.074 13.461 -7.208 1.00 69.19 93 ASP A CA 1
ATOM 748 C C . ASP A 1 93 ? 10.837 12.382 -6.444 1.00 69.19 93 ASP A C 1
ATOM 750 O O . ASP A 1 93 ? 10.970 11.237 -6.888 1.00 69.19 93 ASP A O 1
ATOM 754 N N . GLY A 1 94 ? 11.406 12.783 -5.305 1.00 83.75 94 GLY A N 1
ATOM 755 C CA . GLY A 1 94 ? 12.256 11.936 -4.469 1.00 83.75 94 GLY A CA 1
ATOM 756 C C . GLY A 1 94 ? 11.610 10.602 -4.086 1.00 83.75 94 GLY A C 1
ATOM 757 O O . GLY A 1 94 ? 12.324 9.625 -3.874 1.00 83.75 94 GLY A O 1
ATOM 758 N N . GLN A 1 95 ? 10.274 10.511 -4.071 1.00 88.31 95 GLN A N 1
ATOM 759 C CA . GLN A 1 95 ? 9.572 9.247 -3.849 1.00 88.31 95 GLN A CA 1
ATOM 760 C C . GLN A 1 95 ? 9.725 8.284 -5.032 1.00 88.31 95 GLN A C 1
ATOM 762 O O . GLN A 1 95 ? 9.951 7.098 -4.820 1.00 88.31 95 GLN A O 1
ATOM 767 N N . MET A 1 96 ? 9.634 8.762 -6.275 1.00 85.81 96 MET A N 1
ATOM 768 C CA . MET A 1 96 ? 9.779 7.910 -7.459 1.00 85.81 96 MET A CA 1
ATOM 769 C C . MET A 1 96 ? 11.213 7.431 -7.668 1.00 85.81 96 MET A C 1
ATOM 771 O O . MET A 1 96 ? 11.411 6.305 -8.131 1.00 85.81 96 MET A O 1
ATOM 775 N N . ALA A 1 97 ? 12.209 8.258 -7.346 1.00 86.06 97 ALA A N 1
ATOM 776 C CA . ALA A 1 97 ? 13.610 7.833 -7.313 1.00 86.06 97 ALA A CA 1
ATOM 777 C C . ALA A 1 97 ? 13.831 6.787 -6.208 1.00 86.06 97 ALA A C 1
ATOM 779 O O . ALA A 1 97 ? 14.356 5.708 -6.464 1.00 86.06 97 ALA A O 1
ATOM 780 N N . TRP A 1 98 ? 13.300 7.043 -5.011 1.00 90.69 98 TRP A N 1
ATOM 781 C CA . TRP A 1 98 ? 13.367 6.099 -3.899 1.00 90.69 98 TRP A CA 1
ATOM 782 C C . TRP A 1 98 ? 12.677 4.759 -4.203 1.00 90.69 98 TRP A C 1
ATOM 784 O O . TRP A 1 98 ? 13.237 3.703 -3.917 1.00 90.69 98 TRP A O 1
ATOM 794 N N . ILE A 1 99 ? 11.497 4.767 -4.840 1.00 91.69 99 ILE A N 1
ATOM 795 C CA . ILE A 1 99 ? 10.818 3.541 -5.288 1.00 91.69 99 ILE A CA 1
ATOM 796 C C . ILE A 1 99 ? 11.721 2.769 -6.250 1.00 91.69 99 ILE A C 1
ATOM 798 O O . ILE A 1 99 ? 11.865 1.563 -6.090 1.00 91.69 99 ILE A O 1
ATOM 802 N N . GLN A 1 100 ? 12.355 3.433 -7.221 1.00 87.56 100 GLN A N 1
ATOM 803 C CA . GLN A 1 100 ? 13.264 2.764 -8.161 1.00 87.56 100 GLN A CA 1
ATOM 804 C C . GLN A 1 100 ? 14.403 2.044 -7.442 1.00 87.56 100 GLN A C 1
ATOM 806 O O . GLN A 1 100 ? 14.647 0.871 -7.719 1.00 87.56 100 GLN A O 1
ATOM 811 N N . GLU A 1 101 ? 15.059 2.722 -6.504 1.00 89.19 101 GLU A N 1
ATOM 812 C CA . GLU A 1 101 ? 16.148 2.144 -5.717 1.00 89.19 101 GLU A CA 1
ATOM 813 C C . GLU A 1 101 ? 15.669 0.956 -4.876 1.00 89.19 101 GLU A C 1
ATOM 815 O O . GLU A 1 101 ? 16.288 -0.108 -4.895 1.00 89.19 101 GLU A O 1
ATOM 820 N N . GLN A 1 102 ? 14.535 1.099 -4.180 1.00 91.12 102 GLN A N 1
ATOM 821 C CA . GLN A 1 102 ? 13.962 0.025 -3.366 1.00 91.12 102 GLN A CA 1
ATOM 822 C C . GLN A 1 102 ? 13.566 -1.189 -4.211 1.00 91.12 102 GLN A C 1
ATOM 824 O O . GLN A 1 102 ? 13.827 -2.324 -3.813 1.00 91.12 102 GLN A O 1
ATOM 829 N N . MET A 1 103 ? 12.953 -0.971 -5.376 1.00 91.06 103 MET A N 1
ATOM 830 C CA . MET A 1 103 ? 12.530 -2.060 -6.259 1.00 91.06 103 MET A CA 1
ATOM 831 C C . MET A 1 103 ? 13.728 -2.801 -6.846 1.00 91.06 103 MET A C 1
ATOM 833 O O . MET A 1 103 ? 13.689 -4.026 -6.940 1.00 91.06 103 MET A O 1
ATOM 837 N N . GLU A 1 104 ? 14.806 -2.092 -7.183 1.00 87.06 104 GLU A N 1
ATOM 838 C CA . GLU A 1 104 ? 16.031 -2.722 -7.675 1.00 87.06 104 GLU A CA 1
ATOM 839 C C . GLU A 1 104 ? 16.700 -3.569 -6.583 1.00 87.06 104 GLU A C 1
ATOM 841 O O . GLU A 1 104 ? 17.033 -4.732 -6.813 1.00 87.06 104 GLU A O 1
ATOM 846 N N . GLN A 1 105 ? 16.786 -3.046 -5.355 1.00 88.12 105 GLN A N 1
ATOM 847 C CA . GLN A 1 105 ? 17.292 -3.799 -4.203 1.00 88.12 105 GLN A CA 1
ATOM 848 C C . GLN A 1 105 ? 16.461 -5.059 -3.922 1.00 88.12 105 GLN A C 1
ATOM 850 O O . GLN A 1 105 ? 17.023 -6.139 -3.712 1.00 88.12 105 GLN A O 1
ATOM 855 N N . CYS A 1 106 ? 15.129 -4.956 -3.945 1.00 88.62 106 CYS A N 1
ATOM 856 C CA . CYS A 1 106 ? 14.233 -6.095 -3.718 1.00 88.62 106 CYS A CA 1
ATOM 857 C C . CYS A 1 106 ? 14.349 -7.145 -4.831 1.00 88.62 106 CYS A C 1
ATOM 859 O O . CYS A 1 106 ? 14.384 -8.345 -4.550 1.00 88.62 106 CYS A O 1
ATOM 861 N N . ARG A 1 107 ? 14.478 -6.706 -6.090 1.00 85.94 107 ARG A N 1
ATOM 862 C CA . ARG A 1 107 ? 14.689 -7.593 -7.240 1.00 85.94 107 ARG A CA 1
ATOM 863 C C . ARG A 1 107 ? 15.992 -8.378 -7.098 1.00 85.94 107 ARG A C 1
ATOM 865 O O . ARG A 1 107 ? 15.960 -9.606 -7.140 1.00 85.94 107 ARG A O 1
ATOM 872 N N . MET A 1 108 ? 17.111 -7.688 -6.860 1.00 84.94 108 MET A N 1
ATOM 873 C CA . MET A 1 108 ? 18.438 -8.307 -6.745 1.00 84.94 108 MET A CA 1
ATOM 874 C C . MET A 1 108 ? 18.537 -9.267 -5.554 1.00 84.94 108 MET A C 1
ATOM 876 O O . MET A 1 108 ? 19.077 -10.365 -5.680 1.00 84.94 108 MET A O 1
ATOM 880 N N . SER A 1 109 ? 17.989 -8.876 -4.402 1.00 86.19 109 SER A N 1
ATOM 881 C CA . SER A 1 109 ? 17.979 -9.709 -3.189 1.00 86.19 109 SER A CA 1
ATOM 882 C C . SER A 1 109 ? 16.929 -10.823 -3.215 1.00 86.19 109 SER A C 1
ATOM 884 O O . SER A 1 109 ? 16.919 -11.674 -2.327 1.00 86.19 109 SER A O 1
ATOM 886 N N . LYS A 1 110 ? 16.039 -10.829 -4.219 1.00 82.25 110 LYS A N 1
ATOM 887 C CA . LYS A 1 110 ? 14.883 -11.733 -4.339 1.00 82.25 110 LYS A CA 1
ATOM 888 C C . LYS A 1 110 ? 13.955 -11.704 -3.116 1.00 82.25 110 LYS A C 1
ATOM 890 O O . LYS A 1 110 ? 13.221 -12.666 -2.885 1.00 82.25 110 LYS A O 1
ATOM 895 N N . HIS A 1 111 ? 13.958 -10.610 -2.357 1.00 82.88 111 HIS A N 1
ATOM 896 C CA . HIS A 1 111 ? 13.115 -10.440 -1.180 1.00 82.88 111 HIS A CA 1
ATOM 897 C C . HIS A 1 111 ? 11.669 -10.079 -1.565 1.00 82.88 111 HIS A C 1
ATOM 899 O O . HIS A 1 111 ? 11.407 -9.554 -2.648 1.00 82.88 111 HIS A O 1
ATOM 905 N N . HIS A 1 112 ? 10.709 -10.389 -0.692 1.00 84.50 112 HIS A N 1
ATOM 906 C CA . HIS A 1 112 ? 9.298 -10.063 -0.899 1.00 84.50 112 HIS A CA 1
ATOM 907 C C . HIS A 1 112 ? 8.910 -8.805 -0.143 1.00 84.50 112 HIS A C 1
ATOM 909 O O . HIS A 1 112 ? 9.140 -8.698 1.055 1.00 84.50 112 HIS A O 1
ATOM 915 N N . LEU A 1 113 ? 8.240 -7.894 -0.840 1.00 90.25 113 LEU A N 1
ATOM 916 C CA . LEU A 1 113 ? 7.838 -6.615 -0.281 1.00 90.25 113 LEU A CA 1
ATOM 917 C C . LEU A 1 113 ? 6.318 -6.454 -0.278 1.00 90.25 113 LEU A C 1
ATOM 919 O O . LEU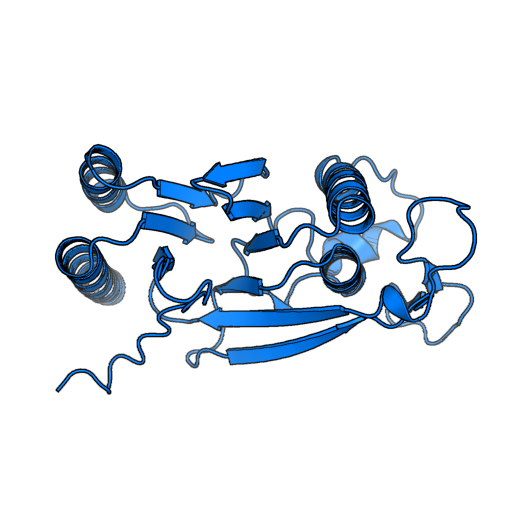 A 1 113 ? 5.614 -6.970 -1.149 1.00 90.25 113 LEU A O 1
ATOM 923 N N . TYR A 1 114 ? 5.815 -5.700 0.692 1.00 91.19 114 TYR A N 1
ATOM 924 C CA . TYR A 1 114 ? 4.404 -5.349 0.810 1.00 91.19 114 TYR A CA 1
ATOM 925 C C . TYR A 1 114 ? 4.252 -3.834 0.811 1.00 91.19 114 TYR A C 1
ATOM 927 O O . TYR A 1 114 ? 4.901 -3.147 1.596 1.00 91.19 114 TYR A O 1
ATOM 935 N N . ALA A 1 115 ? 3.389 -3.311 -0.050 1.00 92.62 115 ALA A N 1
ATOM 936 C CA . ALA A 1 115 ? 3.175 -1.885 -0.226 1.00 92.62 115 ALA A CA 1
ATOM 937 C C . ALA A 1 115 ? 1.797 -1.445 0.281 1.00 92.62 115 ALA A C 1
ATOM 939 O O . ALA A 1 115 ? 0.784 -2.119 0.075 1.00 92.62 115 ALA A O 1
ATOM 940 N N . PHE A 1 116 ? 1.757 -0.275 0.917 1.00 91.00 116 PHE A N 1
ATOM 941 C CA . PHE A 1 116 ? 0.540 0.334 1.450 1.00 91.00 116 PHE A CA 1
ATOM 942 C C . PHE A 1 116 ? 0.420 1.771 0.971 1.00 91.00 116 PHE A C 1
ATOM 944 O O . PHE A 1 116 ? 1.342 2.557 1.167 1.00 91.00 116 PHE A O 1
ATOM 951 N N . VAL A 1 117 ? -0.728 2.139 0.412 1.00 89.38 117 VAL A N 1
ATOM 952 C CA . VAL A 1 117 ? -0.985 3.480 -0.126 1.00 89.38 117 VAL A CA 1
ATOM 953 C C . VAL A 1 117 ? -2.216 4.114 0.525 1.00 89.38 117 VAL A C 1
ATOM 955 O O . VAL A 1 117 ? -3.115 3.417 0.997 1.00 89.38 117 VAL A O 1
ATOM 958 N N . ASP A 1 118 ? -2.246 5.442 0.599 1.00 86.38 118 ASP A N 1
ATOM 959 C CA . ASP A 1 118 ? -3.320 6.233 1.209 1.00 86.38 118 ASP A CA 1
ATOM 960 C C . ASP A 1 118 ? -4.440 6.627 0.224 1.00 86.38 118 ASP A C 1
ATOM 962 O O . ASP A 1 118 ? -5.362 7.352 0.599 1.00 86.38 118 ASP A O 1
ATOM 966 N N . CYS A 1 119 ? -4.411 6.118 -1.010 1.00 85.69 119 CYS A N 1
ATOM 967 C CA . CYS A 1 119 ? -5.455 6.293 -2.023 1.00 85.69 119 CYS A CA 1
ATOM 968 C C . CYS A 1 119 ? -6.086 4.957 -2.456 1.00 85.69 119 CYS A C 1
ATOM 970 O O . CYS A 1 119 ? -5.817 3.902 -1.869 1.00 85.69 119 CYS A O 1
ATOM 972 N N . ASP A 1 120 ? -6.951 5.024 -3.473 1.00 87.31 120 ASP A N 1
ATOM 973 C CA . ASP A 1 120 ? -7.344 3.843 -4.235 1.00 87.31 120 ASP A CA 1
ATOM 974 C C . ASP A 1 120 ? -6.170 3.376 -5.095 1.00 87.31 120 ASP A C 1
ATOM 976 O O . ASP A 1 120 ? -5.682 4.158 -5.911 1.00 87.31 120 ASP A O 1
ATOM 980 N N . PRO A 1 121 ? -5.690 2.126 -4.936 1.00 89.75 121 PRO A N 1
ATOM 981 C CA . PRO A 1 121 ? -4.571 1.621 -5.725 1.00 89.75 121 PRO A CA 1
ATOM 982 C C . PRO A 1 121 ? -4.785 1.699 -7.239 1.00 89.75 121 PRO A C 1
ATOM 984 O O . PRO A 1 121 ? -3.805 1.731 -7.976 1.00 89.75 121 PRO A O 1
ATOM 987 N N . ARG A 1 122 ? -6.041 1.734 -7.709 1.00 88.75 122 ARG A N 1
ATOM 988 C CA . ARG A 1 122 ? -6.376 1.878 -9.136 1.00 88.75 122 ARG A CA 1
ATOM 989 C C . ARG A 1 122 ? -6.138 3.288 -9.675 1.00 88.75 122 ARG A C 1
ATOM 991 O O . ARG A 1 122 ? -6.096 3.450 -10.887 1.00 88.75 122 ARG A O 1
ATOM 998 N N . ASP A 1 123 ? -5.987 4.277 -8.797 1.00 88.38 123 ASP A N 1
ATOM 999 C CA . ASP A 1 123 ? -5.707 5.668 -9.171 1.00 88.38 123 ASP A CA 1
ATOM 1000 C C . ASP A 1 123 ? -4.196 5.941 -9.314 1.00 88.38 123 ASP A C 1
ATOM 1002 O O . ASP A 1 123 ? -3.790 7.030 -9.729 1.00 88.38 123 ASP A O 1
ATOM 1006 N N . LEU A 1 124 ? -3.347 4.977 -8.942 1.00 88.50 124 LEU A N 1
ATOM 1007 C CA . LEU A 1 124 ? -1.905 5.069 -9.151 1.00 88.50 124 LEU A CA 1
ATOM 1008 C C . LEU A 1 124 ? -1.555 4.897 -10.622 1.00 88.50 124 LEU A C 1
ATOM 1010 O O . LEU A 1 124 ? -2.173 4.104 -11.332 1.00 88.50 124 LEU A O 1
ATOM 1014 N N . SER A 1 125 ? -0.488 5.575 -11.044 1.00 86.62 125 SER A N 1
ATOM 1015 C CA . SER A 1 125 ? -0.031 5.442 -12.420 1.00 86.62 125 SER A CA 1
ATOM 1016 C C . SER A 1 125 ? 0.413 4.029 -12.776 1.00 86.62 125 SER A C 1
ATOM 1018 O O . SER A 1 125 ? 1.012 3.311 -11.965 1.00 86.62 125 SER A O 1
ATOM 1020 N N . GLN A 1 126 ? 0.185 3.641 -14.032 1.00 84.75 126 GLN A N 1
ATOM 1021 C CA . GLN A 1 126 ? 0.632 2.340 -14.544 1.00 84.75 126 GLN A CA 1
ATOM 1022 C C . GLN A 1 126 ? 2.145 2.158 -14.391 1.00 84.75 126 GLN A C 1
ATOM 1024 O O . GLN A 1 126 ? 2.606 1.065 -14.065 1.00 84.75 126 GLN A O 1
ATOM 1029 N N . LEU A 1 127 ? 2.921 3.238 -14.535 1.00 84.56 127 LEU A N 1
ATOM 1030 C CA . LEU A 1 127 ? 4.365 3.212 -14.317 1.00 84.56 127 LEU A CA 1
ATOM 1031 C C . LEU A 1 127 ? 4.713 2.807 -12.876 1.00 84.56 127 LEU A C 1
ATOM 1033 O O . LEU A 1 127 ? 5.578 1.956 -12.670 1.00 84.56 127 LEU A O 1
ATOM 1037 N N . VAL A 1 128 ? 4.028 3.376 -11.879 1.00 89.25 128 VAL A N 1
ATOM 1038 C CA . VAL A 1 128 ? 4.214 3.011 -10.464 1.00 89.25 128 VAL A CA 1
ATOM 1039 C C . VAL A 1 128 ? 3.834 1.554 -10.238 1.00 89.25 128 VAL A C 1
ATOM 1041 O O . VAL A 1 128 ? 4.628 0.791 -9.688 1.00 89.25 128 VAL A O 1
ATOM 1044 N N . LEU A 1 129 ? 2.652 1.148 -10.702 1.00 91.00 129 LEU A N 1
ATOM 1045 C CA . LEU A 1 129 ? 2.140 -0.210 -10.530 1.00 91.00 129 LEU A CA 1
ATOM 1046 C C . LEU A 1 129 ? 3.090 -1.266 -11.116 1.00 91.00 129 LEU A C 1
ATOM 1048 O O . LEU A 1 129 ? 3.404 -2.258 -10.455 1.00 91.00 129 LEU A O 1
ATOM 1052 N N . LYS A 1 130 ? 3.607 -1.030 -12.326 1.00 89.06 130 LYS A N 1
ATOM 1053 C CA . LYS A 1 130 ? 4.544 -1.939 -12.999 1.00 89.06 130 LYS A CA 1
ATOM 1054 C C . LYS A 1 130 ? 5.918 -1.958 -12.342 1.00 89.06 130 LYS A C 1
ATOM 1056 O O . LYS A 1 130 ? 6.496 -3.033 -12.203 1.00 89.06 130 LYS A O 1
ATOM 1061 N N . ARG A 1 131 ? 6.417 -0.816 -11.856 1.00 89.12 131 ARG A N 1
ATOM 1062 C CA . ARG A 1 131 ? 7.667 -0.767 -11.077 1.00 89.12 131 ARG A CA 1
ATOM 1063 C C . ARG A 1 131 ? 7.565 -1.565 -9.783 1.00 89.12 131 ARG A C 1
ATOM 1065 O O . ARG A 1 131 ? 8.476 -2.332 -9.482 1.00 89.12 131 ARG A O 1
ATOM 1072 N N . LEU A 1 132 ? 6.451 -1.438 -9.060 1.00 92.56 132 LEU A N 1
ATOM 1073 C CA . LEU A 1 132 ? 6.197 -2.229 -7.854 1.00 92.56 132 LEU A CA 1
ATOM 1074 C C . LEU A 1 132 ? 6.153 -3.732 -8.167 1.00 92.56 132 LEU A C 1
ATOM 1076 O O . LEU A 1 132 ? 6.808 -4.526 -7.490 1.00 92.56 132 LEU A O 1
ATOM 1080 N N . ALA A 1 133 ? 5.445 -4.128 -9.229 1.00 90.19 133 ALA A N 1
ATOM 1081 C CA . ALA A 1 133 ? 5.391 -5.527 -9.647 1.00 90.19 133 ALA A CA 1
ATOM 1082 C C . ALA A 1 133 ? 6.777 -6.080 -10.037 1.00 90.19 133 ALA A C 1
ATOM 1084 O O . ALA A 1 133 ? 7.139 -7.166 -9.572 1.00 90.19 133 ALA A O 1
ATOM 1085 N N . ARG A 1 134 ? 7.580 -5.317 -10.800 1.00 87.62 134 ARG A N 1
ATOM 1086 C CA . ARG A 1 134 ? 8.974 -5.660 -11.151 1.00 87.62 134 ARG A CA 1
ATOM 1087 C C . ARG A 1 134 ? 9.849 -5.848 -9.909 1.00 87.62 134 ARG A C 1
ATOM 1089 O O . ARG A 1 134 ? 10.629 -6.793 -9.843 1.00 87.62 134 ARG A O 1
ATOM 1096 N N . GLY A 1 135 ? 9.695 -4.995 -8.898 1.00 88.12 135 GLY A N 1
ATOM 1097 C CA . GLY A 1 135 ? 10.431 -5.085 -7.632 1.00 88.12 135 GLY A CA 1
ATOM 1098 C C . GLY A 1 135 ? 9.966 -6.190 -6.679 1.00 88.12 135 GLY A C 1
ATOM 1099 O O . GLY A 1 135 ? 10.330 -6.165 -5.507 1.00 88.12 135 GLY A O 1
ATOM 1100 N N . ARG A 1 136 ? 9.169 -7.159 -7.156 1.00 86.75 136 ARG A N 1
ATOM 1101 C CA . ARG A 1 136 ? 8.665 -8.312 -6.384 1.00 86.75 136 ARG A CA 1
ATOM 1102 C C . ARG A 1 136 ? 7.764 -7.932 -5.204 1.00 86.75 136 ARG A C 1
ATOM 1104 O O . ARG A 1 136 ? 7.677 -8.678 -4.220 1.00 86.75 136 ARG A O 1
ATOM 1111 N N . VAL A 1 137 ? 7.042 -6.815 -5.313 1.00 92.00 137 VAL A N 1
ATOM 1112 C CA . VAL A 1 137 ? 5.960 -6.498 -4.374 1.00 92.00 137 VAL A CA 1
ATOM 1113 C C . VAL A 1 137 ? 4.854 -7.543 -4.527 1.00 92.00 137 VAL A C 1
ATOM 1115 O O . VAL A 1 137 ? 4.306 -7.736 -5.609 1.00 92.00 137 VAL A O 1
ATOM 1118 N N . LYS A 1 138 ? 4.517 -8.235 -3.437 1.00 90.69 138 LYS A N 1
ATOM 1119 C CA . LYS A 1 138 ? 3.490 -9.289 -3.427 1.00 90.69 138 LYS A CA 1
ATOM 1120 C C . LYS A 1 138 ? 2.086 -8.740 -3.243 1.00 90.69 138 LYS A C 1
ATOM 1122 O O . LYS A 1 138 ? 1.132 -9.311 -3.767 1.00 90.69 138 LYS A O 1
ATOM 1127 N N . LEU A 1 139 ? 1.965 -7.639 -2.508 1.00 90.88 139 LEU A N 1
ATOM 1128 C CA . LEU A 1 139 ? 0.695 -6.998 -2.204 1.00 90.88 139 LEU A CA 1
ATOM 1129 C C . LEU A 1 139 ? 0.846 -5.483 -2.260 1.00 90.88 139 LEU A C 1
ATOM 1131 O O . LEU A 1 139 ? 1.707 -4.932 -1.580 1.00 90.88 139 LEU A O 1
ATOM 1135 N N . LEU A 1 140 ? -0.062 -4.828 -2.971 1.00 92.19 140 LEU A N 1
ATOM 1136 C CA . LEU A 1 140 ? -0.343 -3.407 -2.844 1.00 92.19 140 LEU A CA 1
ATOM 1137 C C . LEU A 1 140 ? -1.739 -3.238 -2.245 1.00 92.19 140 LEU A C 1
ATOM 1139 O O . LEU A 1 140 ? -2.731 -3.657 -2.839 1.00 92.19 140 LEU A O 1
ATOM 1143 N N . SER A 1 141 ? -1.818 -2.626 -1.067 1.00 89.19 141 SER A N 1
ATOM 1144 C CA . SER A 1 141 ? -3.076 -2.406 -0.355 1.00 89.19 141 SER A CA 1
ATOM 1145 C C . SER A 1 141 ? -3.384 -0.921 -0.211 1.00 89.19 141 SER A C 1
ATOM 1147 O O . SER A 1 141 ? -2.530 -0.139 0.202 1.00 89.19 141 SER A O 1
ATOM 1149 N N . GLY A 1 142 ? -4.641 -0.554 -0.441 1.00 86.06 142 GLY A N 1
ATOM 1150 C CA . GLY A 1 142 ? -5.146 0.797 -0.209 1.00 86.06 142 GLY A CA 1
ATOM 1151 C C . GLY A 1 142 ? -6.623 0.825 0.176 1.00 86.06 142 GLY A C 1
ATOM 1152 O O . GLY A 1 142 ? -7.220 -0.184 0.572 1.00 86.06 142 GLY A O 1
ATOM 1153 N N . TYR A 1 143 ? -7.214 2.009 0.086 1.00 81.44 143 TYR A N 1
ATOM 1154 C CA . TYR A 1 143 ? -8.639 2.240 0.333 1.00 81.44 143 TYR A CA 1
ATOM 1155 C C . TYR A 1 143 ? -9.420 2.080 -0.979 1.00 81.44 143 TYR A C 1
ATOM 1157 O O . TYR A 1 143 ? -8.996 2.618 -1.983 1.00 81.44 143 TYR A O 1
ATOM 1165 N N . SER A 1 144 ? -10.554 1.378 -1.004 1.00 84.06 144 SER A N 1
ATOM 1166 C CA . SER A 1 144 ? -11.410 1.356 -2.207 1.00 84.06 144 SER A CA 1
ATOM 1167 C C . SER A 1 144 ? -12.325 2.572 -2.210 1.00 84.06 144 SER A C 1
ATOM 1169 O O . SER A 1 144 ? -13.014 2.803 -1.218 1.00 84.06 144 SER A O 1
ATOM 1171 N N . ARG A 1 145 ? -12.378 3.320 -3.318 1.00 78.50 145 ARG A N 1
ATOM 1172 C CA . ARG A 1 145 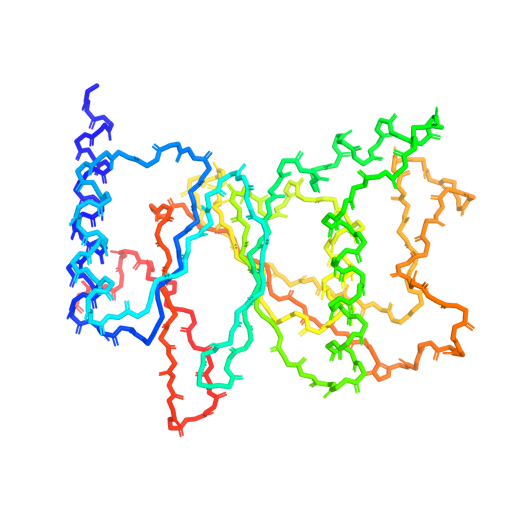? -13.390 4.375 -3.502 1.00 78.50 145 ARG A CA 1
ATOM 1173 C C . ARG A 1 145 ? -14.800 3.827 -3.685 1.00 78.50 145 ARG A C 1
ATOM 1175 O O . ARG A 1 145 ? -15.766 4.538 -3.417 1.00 78.50 145 ARG A O 1
ATOM 1182 N N . ASP A 1 146 ? -14.896 2.590 -4.156 1.00 78.88 146 ASP A N 1
ATOM 1183 C CA . ASP A 1 146 ? -16.169 1.930 -4.375 1.00 78.88 146 ASP A CA 1
ATOM 1184 C C . ASP A 1 146 ? -16.668 1.353 -3.051 1.00 78.88 146 ASP A C 1
ATOM 1186 O O . ASP A 1 146 ? -15.888 0.943 -2.186 1.00 78.88 146 ASP A O 1
ATOM 1190 N N . ASN A 1 147 ? -17.992 1.286 -2.897 1.00 67.81 147 ASN A N 1
ATOM 1191 C CA . ASN A 1 147 ? -18.593 0.714 -1.692 1.00 67.81 147 ASN A CA 1
ATOM 1192 C C . ASN A 1 147 ? -18.276 -0.783 -1.520 1.00 67.81 147 ASN A C 1
ATOM 1194 O O . ASN A 1 147 ? -18.440 -1.334 -0.429 1.00 67.81 147 ASN A O 1
ATOM 1198 N N . GLU A 1 148 ? -17.783 -1.421 -2.575 1.00 73.75 148 GLU A N 1
ATOM 1199 C CA . GLU A 1 148 ? -17.304 -2.789 -2.579 1.00 73.75 148 GLU A CA 1
ATOM 1200 C C . GLU A 1 148 ? -15.768 -2.790 -2.568 1.00 73.75 148 GLU A C 1
ATOM 1202 O O . GLU A 1 148 ? -15.099 -2.004 -3.247 1.00 73.75 148 GLU A O 1
ATOM 1207 N N . GLY A 1 149 ? -15.187 -3.650 -1.729 1.00 78.62 149 GLY A N 1
ATOM 1208 C CA . GLY A 1 149 ? -13.758 -3.938 -1.821 1.00 78.62 149 GLY A CA 1
ATOM 1209 C C . GLY A 1 149 ? -13.455 -4.669 -3.128 1.00 78.62 149 GLY A C 1
ATOM 1210 O O . GLY A 1 149 ? -14.299 -5.405 -3.632 1.00 78.62 149 GLY A O 1
ATOM 1211 N N . PHE A 1 150 ? -12.247 -4.491 -3.649 1.00 86.31 150 PHE A N 1
ATOM 1212 C CA . PHE A 1 150 ? -11.792 -5.159 -4.860 1.00 86.31 150 PHE A CA 1
ATOM 1213 C C . PHE A 1 150 ? -10.482 -5.904 -4.625 1.00 86.31 150 PHE A C 1
ATOM 1215 O O . PHE A 1 150 ? -9.680 -5.571 -3.747 1.00 86.31 150 PHE A O 1
ATOM 1222 N N . GLU A 1 151 ? -10.263 -6.893 -5.477 1.00 88.62 151 GLU A N 1
ATOM 1223 C CA . GLU A 1 151 ? -9.021 -7.632 -5.592 1.00 88.62 151 GLU A CA 1
ATOM 1224 C C . GLU A 1 151 ? -8.721 -7.832 -7.075 1.00 88.62 151 GLU A C 1
ATOM 1226 O O . GLU A 1 151 ? -9.602 -8.210 -7.846 1.00 88.62 151 GLU A O 1
ATOM 1231 N N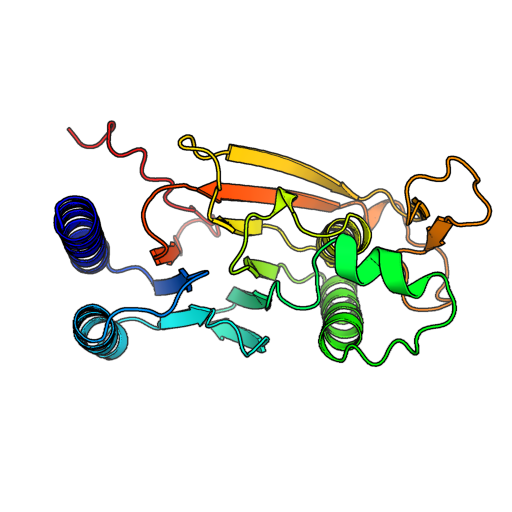 . MET A 1 152 ? -7.481 -7.570 -7.475 1.00 90.75 152 MET A N 1
ATOM 1232 C CA . MET A 1 152 ? -6.998 -7.854 -8.822 1.00 90.75 152 MET A CA 1
ATOM 1233 C C . MET A 1 152 ? -5.551 -8.342 -8.783 1.00 90.75 152 MET A C 1
ATOM 1235 O O . MET A 1 152 ? -4.809 -8.059 -7.842 1.00 90.75 152 MET A O 1
ATOM 1239 N N . MET A 1 153 ? -5.147 -9.054 -9.830 1.00 91.62 153 MET A N 1
ATOM 1240 C CA . MET A 1 153 ? -3.767 -9.482 -10.034 1.00 91.62 153 MET A CA 1
ATOM 1241 C C . MET A 1 153 ? -3.139 -8.626 -11.128 1.00 91.62 153 MET A C 1
ATOM 1243 O O . MET A 1 153 ? -3.698 -8.499 -12.216 1.00 91.62 153 MET A O 1
ATOM 1247 N N . LEU A 1 154 ? -1.988 -8.031 -10.829 1.00 90.19 154 LEU A N 1
ATOM 1248 C CA . LEU A 1 154 ? -1.174 -7.306 -11.791 1.00 90.19 154 LEU A CA 1
ATOM 1249 C C . LEU A 1 154 ? 0.053 -8.146 -12.134 1.00 90.19 154 LEU A C 1
ATOM 1251 O O . LEU A 1 154 ? 0.840 -8.493 -11.254 1.00 90.19 154 LEU A O 1
ATOM 1255 N N . GLU A 1 155 ? 0.227 -8.436 -13.416 1.00 87.88 155 GLU A N 1
ATOM 1256 C CA . GLU A 1 155 ? 1.400 -9.144 -13.921 1.00 87.88 155 GLU A CA 1
ATOM 1257 C C . GLU A 1 155 ? 2.409 -8.151 -14.493 1.00 87.88 155 GLU A C 1
ATOM 1259 O O . GLU A 1 155 ? 2.031 -7.209 -15.194 1.00 87.88 155 GLU A O 1
ATOM 1264 N N . TYR A 1 156 ? 3.687 -8.370 -14.207 1.00 85.06 156 TYR A N 1
ATOM 1265 C CA . TYR A 1 156 ? 4.805 -7.747 -14.904 1.00 85.06 156 TYR A CA 1
ATOM 1266 C C . TYR A 1 156 ? 5.461 -8.783 -15.809 1.00 85.06 156 TYR A C 1
ATOM 1268 O O . TYR A 1 156 ? 5.811 -9.877 -15.351 1.00 85.06 156 TYR A O 1
ATOM 1276 N N . LYS A 1 157 ? 5.652 -8.417 -17.077 1.00 82.88 157 LYS A N 1
ATOM 1277 C CA . LYS A 1 157 ? 6.474 -9.185 -18.014 1.00 82.88 157 LYS A CA 1
ATOM 1278 C C . LYS A 1 157 ? 7.845 -8.534 -18.129 1.00 82.88 157 LYS A C 1
ATOM 1280 O O . LYS A 1 157 ? 7.952 -7.311 -18.176 1.00 82.88 157 LYS A O 1
ATOM 1285 N N . ALA A 1 158 ? 8.892 -9.352 -18.181 1.00 76.38 158 ALA A N 1
ATOM 1286 C CA . ALA A 1 158 ? 10.249 -8.860 -18.368 1.00 76.38 158 ALA A CA 1
ATOM 1287 C C . ALA A 1 158 ? 10.322 -7.955 -19.609 1.00 76.38 158 ALA A C 1
ATOM 1289 O O . ALA A 1 158 ? 9.759 -8.280 -20.655 1.00 76.38 158 ALA A O 1
ATOM 1290 N N . ASN A 1 159 ? 11.010 -6.819 -19.481 1.00 72.62 159 ASN A N 1
ATOM 1291 C CA . ASN A 1 159 ? 11.179 -5.833 -20.555 1.00 72.62 159 ASN A CA 1
ATOM 1292 C C . ASN A 1 159 ? 9.877 -5.142 -21.017 1.00 72.62 159 ASN A C 1
ATOM 1294 O O . ASN A 1 159 ? 9.847 -4.545 -22.093 1.00 72.62 159 ASN A O 1
ATOM 1298 N N . GLU A 1 160 ? 8.811 -5.185 -20.211 1.00 76.06 160 GLU A N 1
ATOM 1299 C CA . GLU A 1 160 ? 7.570 -4.467 -20.502 1.00 76.06 160 GLU A CA 1
ATOM 1300 C C . GLU A 1 160 ? 7.805 -2.947 -20.536 1.00 76.06 160 GLU A C 1
ATOM 1302 O O . GLU A 1 160 ? 8.429 -2.367 -19.640 1.00 76.06 160 GLU A O 1
ATOM 1307 N N . LYS A 1 161 ? 7.289 -2.295 -21.583 1.00 75.88 161 LYS A N 1
ATOM 1308 C CA . LYS A 1 161 ? 7.256 -0.835 -21.701 1.00 75.88 161 LYS A CA 1
ATOM 1309 C C . LYS A 1 161 ? 5.874 -0.324 -21.321 1.00 75.88 161 LYS A C 1
ATOM 1311 O O . LYS A 1 161 ? 4.869 -0.941 -21.664 1.00 75.88 161 LYS A O 1
ATOM 1316 N N . VAL A 1 162 ? 5.827 0.814 -20.636 1.00 74.44 162 VAL A N 1
ATOM 1317 C CA . VAL A 1 162 ? 4.571 1.451 -20.234 1.00 74.44 162 VAL A CA 1
ATOM 1318 C C . VAL A 1 162 ? 4.397 2.730 -21.028 1.00 74.44 162 VAL A C 1
ATOM 1320 O O . VAL A 1 162 ? 5.205 3.649 -20.930 1.00 74.44 162 VAL A O 1
ATOM 1323 N N . VAL A 1 163 ? 3.316 2.793 -21.795 1.00 69.44 163 VAL A N 1
ATOM 1324 C CA . VAL A 1 163 ? 2.889 4.015 -22.472 1.00 69.44 163 VAL A CA 1
ATOM 1325 C C . VAL A 1 163 ? 2.379 4.998 -21.422 1.00 69.44 163 VAL A C 1
ATOM 1327 O O . VAL A 1 163 ? 1.406 4.721 -20.716 1.00 69.44 163 VAL A O 1
ATOM 1330 N N . VAL A 1 164 ? 3.038 6.148 -21.302 1.00 63.97 164 VAL A N 1
ATOM 1331 C CA . VAL A 1 164 ? 2.635 7.209 -20.375 1.00 63.97 164 VAL A CA 1
ATOM 1332 C C . VAL A 1 164 ? 1.874 8.266 -21.169 1.00 63.97 164 VAL A C 1
ATOM 1334 O O . VAL A 1 164 ? 2.450 8.930 -22.015 1.00 63.97 164 VAL A O 1
ATOM 1337 N N . GLY A 1 165 ? 0.578 8.447 -20.893 1.00 55.94 165 GLY A N 1
ATOM 1338 C CA . GLY A 1 165 ? -0.189 9.577 -21.442 1.00 55.94 165 GLY A CA 1
ATOM 1339 C C . GLY A 1 165 ? -1.344 9.244 -22.387 1.00 55.94 165 GLY A C 1
ATOM 1340 O O . GLY A 1 165 ? -2.109 10.153 -22.711 1.00 55.94 165 GLY A O 1
ATOM 1341 N N . GLY A 1 166 ? -1.554 7.974 -22.745 1.00 53.59 166 GLY A N 1
ATOM 1342 C CA . GLY A 1 166 ? -2.679 7.547 -23.590 1.00 53.59 166 GLY A CA 1
ATOM 1343 C C . GLY A 1 166 ? -2.492 7.807 -25.091 1.00 53.59 166 GLY A C 1
ATOM 1344 O O . GLY A 1 166 ? -3.432 7.596 -25.855 1.00 53.59 166 GLY A O 1
ATOM 1345 N N . SER A 1 167 ? -1.308 8.249 -25.524 1.00 53.28 167 SER A N 1
ATOM 1346 C CA . SER A 1 167 ? -0.882 8.192 -26.923 1.00 53.28 167 SER A CA 1
ATOM 1347 C C . SER A 1 167 ? -0.548 6.738 -27.260 1.00 53.28 167 SER A C 1
ATOM 1349 O O . SER A 1 167 ? 0.342 6.159 -26.661 1.00 53.28 167 SER A O 1
ATOM 1351 N N . ASN A 1 168 ? -1.233 6.116 -28.222 1.00 54.31 168 ASN A N 1
ATOM 1352 C CA . ASN A 1 168 ? -0.879 4.768 -28.711 1.00 54.31 168 ASN A CA 1
ATOM 1353 C C . ASN A 1 168 ? 0.420 4.760 -29.549 1.00 54.31 168 ASN A C 1
ATOM 1355 O O . ASN A 1 168 ? 0.592 3.901 -30.409 1.00 54.31 168 ASN A O 1
ATOM 1359 N N . ASP A 1 169 ? 1.294 5.743 -29.346 1.00 55.91 169 ASP A N 1
ATOM 1360 C CA . ASP A 1 169 ? 2.533 5.897 -30.091 1.00 55.91 169 ASP A CA 1
ATOM 1361 C C . ASP A 1 169 ? 3.673 5.291 -29.267 1.00 55.91 169 ASP A C 1
ATOM 1363 O O . ASP A 1 169 ? 3.983 5.749 -28.165 1.00 55.91 169 ASP A O 1
ATOM 1367 N N . ASP A 1 170 ? 4.315 4.252 -29.804 1.00 58.59 170 ASP A N 1
ATOM 1368 C CA . ASP A 1 170 ? 5.394 3.507 -29.135 1.00 58.59 170 ASP A CA 1
ATOM 1369 C C . ASP A 1 170 ? 6.615 4.383 -28.782 1.00 58.59 170 ASP A C 1
ATOM 1371 O O . ASP A 1 170 ? 7.471 3.979 -27.989 1.00 58.59 170 ASP A O 1
ATOM 1375 N N . ASN A 1 171 ? 6.690 5.592 -29.345 1.00 57.97 171 ASN A N 1
ATOM 1376 C CA . ASN A 1 171 ? 7.736 6.577 -29.078 1.00 57.97 171 ASN A CA 1
ATOM 1377 C C . ASN A 1 171 ? 7.643 7.212 -27.677 1.00 57.97 171 ASN A C 1
ATOM 1379 O O . ASN A 1 171 ? 8.666 7.658 -27.163 1.00 57.97 171 ASN A O 1
ATOM 1383 N N . ASP A 1 172 ? 6.468 7.189 -27.034 1.00 55.31 172 ASP A N 1
ATOM 1384 C CA . ASP A 1 172 ? 6.258 7.712 -25.671 1.00 55.31 172 ASP A CA 1
ATOM 1385 C C . ASP A 1 172 ? 6.330 6.610 -24.594 1.00 55.31 172 ASP A C 1
ATOM 1387 O O . ASP A 1 172 ? 6.011 6.818 -23.417 1.00 55.31 172 ASP A O 1
ATOM 1391 N N . ALA A 1 173 ? 6.723 5.396 -24.987 1.00 62.44 173 ALA A N 1
ATOM 1392 C CA . ALA A 1 173 ? 6.782 4.259 -24.088 1.00 62.44 173 ALA A CA 1
ATOM 1393 C C . ALA A 1 173 ? 7.996 4.363 -23.149 1.00 62.44 173 ALA A C 1
ATOM 1395 O O . ALA A 1 173 ? 9.155 4.254 -23.557 1.00 62.44 173 ALA A O 1
ATOM 1396 N N . VAL A 1 174 ? 7.727 4.525 -21.854 1.00 67.31 174 VAL A N 1
ATOM 1397 C CA . VAL A 1 174 ? 8.746 4.609 -20.808 1.00 67.31 174 VAL A CA 1
ATOM 1398 C C . VAL A 1 174 ? 9.128 3.202 -20.359 1.00 67.31 174 VAL A C 1
ATOM 1400 O O . VAL A 1 174 ? 8.278 2.368 -20.030 1.00 67.31 174 VAL A O 1
ATOM 1403 N N . SER A 1 175 ? 10.434 2.933 -20.325 1.00 67.81 175 SER A N 1
ATOM 1404 C CA . SER A 1 175 ? 10.960 1.688 -19.769 1.00 67.81 175 SER A CA 1
ATOM 1405 C C . SER A 1 175 ? 10.694 1.617 -18.264 1.00 67.81 175 SER A C 1
ATOM 1407 O O . SER A 1 175 ? 10.937 2.568 -17.519 1.00 67.81 175 SER A O 1
ATOM 1409 N N . VAL A 1 176 ? 10.229 0.460 -17.791 1.00 71.69 176 VAL A N 1
ATOM 1410 C CA . VAL A 1 176 ? 10.028 0.195 -16.356 1.00 71.69 176 VAL A CA 1
ATOM 1411 C C . VAL A 1 176 ? 11.371 0.007 -15.625 1.00 71.69 176 VAL A C 1
ATOM 1413 O O . VAL A 1 176 ? 11.415 0.064 -14.394 1.00 71.69 176 VAL A O 1
ATOM 1416 N N . LYS A 1 177 ? 12.474 -0.164 -16.365 1.00 70.12 177 LYS A N 1
ATOM 1417 C CA . LYS A 1 177 ? 13.829 -0.367 -15.835 1.00 70.12 177 LYS A CA 1
ATOM 1418 C C . LYS A 1 177 ? 14.481 0.932 -15.355 1.00 70.12 177 LYS A C 1
ATOM 1420 O O . LYS A 1 177 ? 14.175 2.012 -15.854 1.00 70.12 177 LYS A O 1
ATOM 1425 N N . SER A 1 178 ? 15.415 0.797 -14.413 1.00 55.97 178 SER A N 1
ATOM 1426 C CA . SER A 1 178 ? 16.178 1.917 -13.840 1.00 55.97 178 SER A CA 1
ATOM 1427 C C . SER A 1 178 ? 17.619 2.018 -14.364 1.00 55.97 178 SER A C 1
ATOM 1429 O O . SER A 1 178 ? 18.246 3.055 -14.183 1.00 55.97 178 SER A O 1
ATOM 1431 N N . THR A 1 179 ? 18.169 0.967 -14.983 1.00 50.56 179 THR A N 1
ATOM 1432 C CA . THR A 1 179 ? 19.577 0.906 -15.420 1.00 50.56 179 THR A CA 1
ATOM 1433 C C . THR A 1 179 ? 19.730 0.153 -16.743 1.00 50.56 179 THR A C 1
ATOM 1435 O O . THR A 1 179 ? 18.960 -0.767 -17.017 1.00 50.56 179 THR A O 1
ATOM 1438 N N . ASP A 1 180 ? 20.769 0.494 -17.516 1.00 51.19 180 ASP A N 1
ATOM 1439 C CA . ASP A 1 180 ? 21.244 -0.209 -18.728 1.00 51.19 180 ASP A CA 1
ATOM 1440 C C . ASP A 1 180 ? 21.826 -1.610 -18.429 1.00 51.19 180 ASP A C 1
ATOM 1442 O O . ASP A 1 180 ? 22.757 -2.083 -19.081 1.00 51.19 180 ASP A O 1
ATOM 1446 N N . THR A 1 181 ? 21.338 -2.272 -17.380 1.00 48.53 181 THR A N 1
ATOM 1447 C CA . THR A 1 181 ? 21.767 -3.624 -17.034 1.00 48.53 181 THR A CA 1
ATOM 1448 C C . THR A 1 181 ? 21.261 -4.614 -18.083 1.00 48.53 181 THR A C 1
ATOM 1450 O O . THR A 1 181 ? 20.177 -4.440 -18.649 1.00 48.53 181 THR A O 1
ATOM 1453 N N . GLN A 1 182 ? 22.092 -5.626 -18.373 1.00 54.03 182 GLN A N 1
ATOM 1454 C CA . GLN A 1 182 ? 21.766 -6.716 -19.296 1.00 54.03 182 GLN A CA 1
ATOM 1455 C C . GLN A 1 182 ? 20.384 -7.302 -18.982 1.00 54.03 182 GLN A C 1
ATOM 1457 O O . GLN A 1 182 ? 19.950 -7.285 -17.832 1.00 54.03 182 GLN A O 1
ATOM 1462 N N . GLU A 1 183 ? 19.712 -7.724 -20.054 1.00 57.19 183 GLU A N 1
ATOM 1463 C CA . GLU A 1 183 ? 18.295 -8.076 -20.179 1.00 57.19 183 GLU A CA 1
ATOM 1464 C C . GLU A 1 183 ? 17.651 -8.651 -18.902 1.00 57.19 183 GLU A C 1
ATOM 1466 O O . GLU A 1 183 ? 18.225 -9.497 -18.224 1.00 57.19 183 GLU A O 1
ATOM 1471 N N . ASP A 1 184 ? 16.437 -8.177 -18.571 1.00 60.66 184 ASP A N 1
ATOM 1472 C CA . ASP A 1 184 ? 15.640 -8.841 -17.532 1.00 60.66 184 ASP A CA 1
ATOM 1473 C C . ASP A 1 184 ? 15.335 -10.244 -18.094 1.00 60.66 184 ASP A C 1
ATOM 1475 O O . ASP A 1 184 ? 14.719 -10.346 -19.162 1.00 60.66 184 ASP A O 1
ATOM 1479 N N . ASP A 1 185 ? 15.768 -11.301 -17.406 1.00 64.06 185 ASP A N 1
ATOM 1480 C CA . ASP A 1 185 ? 15.456 -12.681 -17.788 1.00 64.06 185 ASP A CA 1
ATOM 1481 C C . ASP A 1 185 ? 13.960 -12.969 -17.567 1.00 64.06 185 ASP A C 1
ATOM 1483 O O . ASP A 1 185 ? 13.306 -12.351 -16.723 1.00 64.06 185 ASP A O 1
ATOM 1487 N N . GLU A 1 186 ? 13.409 -13.996 -18.225 1.00 64.50 186 GLU A N 1
ATOM 1488 C CA . GLU A 1 186 ? 12.032 -14.471 -17.971 1.00 64.50 186 GLU A CA 1
ATOM 1489 C C . GLU A 1 186 ? 11.773 -14.805 -16.486 1.00 64.50 186 GLU A C 1
ATOM 1491 O O . GLU A 1 186 ? 10.634 -14.793 -16.017 1.00 64.50 186 GLU A O 1
ATOM 1496 N N . THR A 1 187 ? 12.840 -15.046 -15.716 1.00 67.12 187 THR A N 1
ATOM 1497 C CA . THR A 1 187 ? 12.794 -15.300 -14.269 1.00 67.12 187 THR A CA 1
ATOM 1498 C C . THR A 1 187 ? 12.437 -14.075 -13.415 1.00 67.12 187 THR A C 1
ATOM 1500 O O . THR A 1 187 ? 12.157 -14.225 -12.220 1.00 67.12 187 THR A O 1
ATOM 1503 N N . ASP A 1 188 ? 12.413 -12.880 -14.013 1.00 71.38 188 ASP A N 1
ATOM 1504 C CA . ASP A 1 188 ? 11.987 -11.630 -13.379 1.00 71.38 188 ASP A CA 1
ATOM 1505 C C . ASP A 1 188 ? 10.508 -11.296 -13.616 1.00 71.38 188 ASP A C 1
ATOM 1507 O O . ASP A 1 188 ? 10.006 -10.290 -13.102 1.00 71.38 188 ASP A O 1
ATOM 1511 N N . ALA A 1 189 ? 9.774 -12.163 -14.321 1.00 78.69 189 ALA A N 1
ATOM 1512 C CA . ALA A 1 189 ? 8.321 -12.102 -14.336 1.00 78.69 189 ALA A CA 1
ATOM 1513 C C . ALA A 1 189 ? 7.772 -12.228 -12.905 1.00 78.69 189 ALA A C 1
ATOM 1515 O O . ALA A 1 189 ? 8.180 -13.083 -12.112 1.00 78.69 189 ALA A O 1
ATOM 1516 N N . SER A 1 190 ? 6.836 -11.349 -12.556 1.00 85.44 190 SER A N 1
ATOM 1517 C CA . SER A 1 190 ? 6.324 -11.238 -11.194 1.00 85.44 190 SER A CA 1
ATOM 1518 C C . SER A 1 190 ? 4.853 -10.858 -11.206 1.00 85.44 190 SER A C 1
ATOM 1520 O O . SER A 1 190 ? 4.376 -10.144 -12.088 1.00 85.44 190 SER A O 1
ATOM 1522 N N . GLN A 1 191 ? 4.135 -11.343 -10.200 1.00 88.56 191 GLN A N 1
ATOM 1523 C CA . GLN A 1 191 ? 2.738 -11.022 -9.974 1.00 88.56 191 GLN A CA 1
ATOM 1524 C C . GLN A 1 191 ? 2.590 -10.292 -8.642 1.00 88.56 191 GLN A C 1
ATOM 1526 O O . GLN A 1 191 ? 3.119 -10.731 -7.614 1.00 88.56 191 GLN A O 1
ATOM 1531 N N . MET A 1 192 ? 1.825 -9.206 -8.672 1.00 92.88 192 MET A N 1
ATOM 1532 C CA . MET A 1 192 ? 1.452 -8.410 -7.513 1.00 92.88 192 MET A CA 1
ATOM 1533 C C . MET A 1 192 ? -0.063 -8.461 -7.333 1.00 92.88 192 MET A C 1
ATOM 1535 O O . MET A 1 192 ? -0.822 -8.150 -8.251 1.00 92.88 192 MET A O 1
ATOM 1539 N N . LYS A 1 193 ? -0.515 -8.802 -6.128 1.00 91.88 193 LYS A N 1
ATOM 1540 C CA . LYS A 1 193 ? -1.922 -8.687 -5.752 1.00 91.88 193 LYS A CA 1
ATOM 1541 C C . LYS A 1 193 ? -2.229 -7.233 -5.392 1.00 91.88 193 LYS A C 1
ATOM 1543 O O . LYS A 1 193 ? -1.552 -6.653 -4.548 1.00 91.88 193 LYS A O 1
ATOM 1548 N N . VAL A 1 194 ? -3.250 -6.642 -5.998 1.00 90.69 194 VAL A N 1
ATOM 1549 C CA . VAL A 1 194 ? -3.697 -5.275 -5.706 1.00 90.69 194 VAL A CA 1
ATOM 1550 C C . VAL A 1 194 ? -5.068 -5.333 -5.055 1.00 90.69 194 VAL A C 1
ATOM 1552 O O . VAL A 1 194 ? -5.992 -5.958 -5.573 1.00 90.69 194 VAL A O 1
ATOM 1555 N N . VAL A 1 195 ? -5.188 -4.694 -3.897 1.00 88.75 195 VAL A N 1
ATOM 1556 C CA . VAL A 1 195 ? -6.380 -4.767 -3.058 1.00 88.75 195 VAL A CA 1
ATOM 1557 C C . VAL A 1 195 ? -6.773 -3.373 -2.599 1.00 88.75 195 VAL A C 1
ATOM 1559 O O . VAL A 1 195 ? -5.999 -2.683 -1.934 1.00 88.75 195 VAL A O 1
ATOM 1562 N N . GLY A 1 196 ? -8.008 -2.981 -2.882 1.00 85.50 196 GLY A N 1
ATOM 1563 C CA . GLY A 1 196 ? -8.650 -1.861 -2.208 1.00 85.50 196 GLY A CA 1
ATOM 1564 C C . GLY A 1 196 ? -9.783 -2.384 -1.353 1.00 85.50 196 GLY A C 1
ATOM 1565 O O . GLY A 1 196 ? -10.554 -3.237 -1.783 1.00 85.50 196 GLY A O 1
ATOM 1566 N N . CYS A 1 197 ? -9.928 -1.877 -0.135 1.00 76.56 197 CYS A N 1
ATOM 1567 C CA . CYS A 1 197 ? -11.124 -2.197 0.641 1.00 76.56 197 CYS A CA 1
ATOM 1568 C C . CYS A 1 197 ? -11.770 -0.960 1.254 1.00 76.56 197 CYS A C 1
ATOM 1570 O O . CYS A 1 197 ? -11.099 0.021 1.584 1.00 76.56 197 CYS A O 1
ATOM 1572 N N . ASN A 1 198 ? -13.094 -1.031 1.357 1.00 70.88 198 ASN A N 1
ATOM 1573 C CA . ASN A 1 198 ? -13.959 0.047 1.823 1.00 70.88 198 ASN A CA 1
ATOM 1574 C C . ASN A 1 198 ? -14.017 0.115 3.358 1.00 70.88 198 ASN A C 1
ATOM 1576 O O . ASN A 1 198 ? -14.147 1.189 3.940 1.00 70.88 198 ASN A O 1
ATOM 1580 N N . ASP A 1 199 ? -13.855 -1.032 4.031 1.00 59.59 199 ASP A N 1
ATOM 1581 C CA . ASP A 1 199 ? -13.867 -1.076 5.490 1.00 59.59 199 ASP A CA 1
ATOM 1582 C C . ASP A 1 199 ? -12.776 -0.167 6.025 1.00 59.59 199 ASP A C 1
ATOM 1584 O O . ASP A 1 199 ? -11.616 -0.322 5.631 1.00 59.59 199 ASP A O 1
ATOM 1588 N N . SER A 1 200 ? -13.223 0.787 6.851 1.00 55.94 200 SER A N 1
ATOM 1589 C CA . SER A 1 200 ? -12.499 1.851 7.540 1.00 55.94 200 SER A CA 1
ATOM 1590 C C . SER A 1 200 ? -10.987 1.776 7.385 1.00 55.94 200 SER A C 1
ATOM 1592 O O . SER A 1 200 ? -10.435 0.745 7.722 1.00 55.94 200 SER A O 1
ATOM 1594 N N . SER A 1 201 ? -10.349 2.882 6.989 1.00 56.72 201 SER A N 1
ATOM 1595 C CA . SER A 1 201 ? -8.913 3.187 6.771 1.00 56.72 201 SER A CA 1
ATOM 1596 C C . SER A 1 201 ? -7.815 2.551 7.671 1.00 56.72 201 SER A C 1
ATOM 1598 O O . SER A 1 201 ? -6.662 2.966 7.643 1.00 56.72 201 SER A O 1
ATOM 1600 N N . LEU A 1 202 ? -8.139 1.594 8.527 1.00 58.09 202 LEU A N 1
ATOM 1601 C CA . LEU A 1 202 ? -7.289 0.780 9.364 1.00 58.09 202 LEU A CA 1
ATOM 1602 C C . LEU A 1 202 ? -7.179 -0.642 8.790 1.00 58.09 202 LEU A C 1
ATOM 1604 O O . LEU A 1 202 ? -8.169 -1.367 8.711 1.00 58.09 202 LEU A O 1
ATOM 1608 N N . ARG A 1 203 ? -5.959 -1.063 8.460 1.00 62.69 203 ARG A N 1
ATOM 1609 C CA . ARG A 1 203 ? -5.625 -2.445 8.104 1.00 62.69 203 ARG A CA 1
ATOM 1610 C C . ARG A 1 203 ? -4.757 -3.058 9.196 1.00 62.69 203 ARG A C 1
ATOM 1612 O O . ARG A 1 203 ? -4.090 -2.365 9.960 1.00 62.69 203 ARG A O 1
ATOM 1619 N N . TRP A 1 204 ? -4.741 -4.377 9.280 1.00 63.78 204 TRP A N 1
ATOM 1620 C CA . TRP A 1 204 ? -3.750 -5.082 10.081 1.00 63.78 204 TRP A CA 1
ATOM 1621 C C . TRP A 1 204 ? -3.359 -6.379 9.402 1.00 63.78 204 TRP A C 1
ATOM 1623 O O . TRP A 1 204 ? -4.157 -7.001 8.701 1.00 63.78 204 TRP A O 1
ATOM 1633 N N . ILE A 1 205 ? -2.107 -6.759 9.604 1.00 59.12 205 ILE A N 1
ATOM 1634 C CA . ILE A 1 205 ? -1.513 -7.954 9.032 1.00 59.12 205 ILE A CA 1
ATOM 1635 C C . ILE A 1 205 ? -1.305 -8.936 10.170 1.00 59.12 205 ILE A C 1
ATOM 1637 O O . ILE A 1 205 ? -0.668 -8.637 11.185 1.00 59.12 205 ILE A O 1
ATOM 1641 N N . VAL A 1 206 ? -1.883 -10.119 9.999 1.00 55.81 206 VAL A N 1
ATOM 1642 C CA . VAL A 1 206 ? -1.636 -11.251 10.882 1.00 55.81 206 VAL A CA 1
ATOM 1643 C C . VAL A 1 206 ? -0.627 -12.140 10.173 1.00 55.81 206 VAL A C 1
ATOM 1645 O O . VAL A 1 206 ? -0.891 -12.634 9.079 1.00 55.81 206 VAL A O 1
ATOM 1648 N N . MET A 1 207 ? 0.543 -12.300 10.783 1.00 51.38 207 MET A N 1
ATOM 1649 C CA . MET A 1 207 ? 1.544 -13.257 10.325 1.00 51.38 207 MET A CA 1
ATOM 1650 C C . MET A 1 207 ? 1.244 -14.610 10.962 1.00 51.38 207 MET A C 1
ATOM 1652 O O . MET A 1 207 ? 1.128 -14.686 12.186 1.00 51.38 207 MET A O 1
ATOM 1656 N N . ASP A 1 208 ? 1.105 -15.649 10.141 1.00 51.72 208 ASP A N 1
ATOM 1657 C CA . ASP A 1 208 ? 0.987 -17.033 10.601 1.00 51.72 208 ASP A CA 1
ATOM 1658 C C . ASP A 1 208 ? 2.373 -17.690 10.522 1.00 51.72 208 ASP A C 1
ATOM 1660 O O . ASP A 1 208 ? 2.819 -18.119 9.457 1.00 51.72 208 ASP A O 1
ATOM 1664 N N . GLU A 1 209 ? 3.077 -17.706 11.657 1.00 45.50 209 GLU A N 1
ATOM 1665 C CA . GLU A 1 209 ? 4.460 -18.197 11.785 1.00 45.50 209 GLU A CA 1
ATOM 1666 C C . GLU A 1 209 ? 4.588 -19.702 11.486 1.00 45.50 209 GLU A C 1
ATOM 1668 O O . GLU A 1 209 ? 5.680 -20.175 11.195 1.00 45.50 209 GLU A O 1
ATOM 1673 N N . MET A 1 210 ? 3.494 -20.476 11.525 1.00 43.31 210 MET A N 1
ATOM 1674 C CA . MET A 1 210 ? 3.565 -21.932 11.350 1.00 43.31 210 MET A CA 1
ATOM 1675 C C . MET A 1 210 ? 3.571 -22.398 9.892 1.00 43.31 210 MET A C 1
ATOM 1677 O O . MET A 1 210 ? 3.764 -23.588 9.642 1.00 43.31 210 MET A O 1
ATOM 1681 N N . LYS A 1 211 ? 3.319 -21.511 8.922 1.00 43.75 211 LYS A N 1
ATOM 1682 C CA . LYS A 1 211 ? 3.200 -21.911 7.509 1.00 43.75 211 LYS A CA 1
ATOM 1683 C C . LYS A 1 211 ? 3.940 -21.018 6.516 1.00 43.75 211 LYS A C 1
ATOM 1685 O O . LYS A 1 211 ? 3.764 -21.237 5.324 1.00 43.75 211 LYS A O 1
ATOM 1690 N N . ASP A 1 212 ? 4.692 -20.007 6.960 1.00 41.62 212 ASP A N 1
ATOM 1691 C CA . ASP A 1 212 ? 5.223 -18.953 6.069 1.00 41.62 212 ASP A CA 1
ATOM 1692 C C . ASP A 1 212 ? 4.144 -18.402 5.106 1.00 41.62 212 ASP A C 1
ATOM 1694 O O . ASP A 1 212 ? 4.410 -17.979 3.980 1.00 41.62 212 ASP A O 1
ATOM 1698 N N . MET A 1 213 ? 2.877 -18.423 5.544 1.00 37.16 213 MET A N 1
ATOM 1699 C CA . MET A 1 213 ? 1.733 -17.990 4.750 1.00 37.16 213 MET A CA 1
ATOM 1700 C C . MET A 1 213 ? 1.187 -16.686 5.308 1.00 37.16 213 MET A C 1
ATOM 1702 O O . MET A 1 213 ? 0.772 -16.583 6.463 1.00 37.16 213 MET A O 1
ATOM 1706 N N . TRP A 1 214 ? 1.127 -15.688 4.438 1.00 49.91 214 TRP A N 1
ATOM 1707 C CA . TRP A 1 214 ? 0.626 -14.363 4.761 1.00 49.91 214 TRP A CA 1
ATOM 1708 C C . TRP A 1 214 ? -0.873 -14.323 4.499 1.00 49.91 214 TRP A C 1
ATOM 1710 O O . TRP A 1 214 ? -1.318 -14.407 3.355 1.00 49.91 214 TRP A O 1
ATOM 1720 N N . LYS A 1 215 ? -1.669 -14.198 5.564 1.00 44.69 215 LYS A N 1
ATOM 1721 C CA . LYS A 1 215 ? -3.117 -14.018 5.448 1.00 44.69 215 LYS A CA 1
ATOM 1722 C C . LYS A 1 215 ? -3.451 -12.553 5.679 1.00 44.69 215 LYS A C 1
ATOM 1724 O O . LYS A 1 215 ? -3.418 -12.055 6.805 1.00 44.69 215 LYS A O 1
ATOM 1729 N N . THR A 1 216 ? -3.809 -11.848 4.612 1.00 47.38 216 THR A N 1
ATOM 1730 C CA . THR A 1 216 ? -4.571 -10.611 4.761 1.00 47.38 216 THR A CA 1
ATOM 1731 C C . THR A 1 216 ? -5.972 -11.003 5.204 1.00 47.38 216 THR A C 1
ATOM 1733 O O . THR A 1 216 ? -6.732 -11.595 4.442 1.00 47.38 216 THR A O 1
ATOM 1736 N N . ASN A 1 217 ? -6.327 -10.710 6.455 1.00 43.94 217 ASN A N 1
ATOM 1737 C CA . ASN A 1 217 ? -7.708 -10.871 6.893 1.00 43.94 217 ASN A CA 1
ATOM 1738 C C . ASN A 1 217 ? -8.553 -9.779 6.223 1.00 43.94 217 ASN A C 1
ATOM 1740 O O . ASN A 1 217 ? -8.774 -8.703 6.778 1.00 43.94 217 ASN A O 1
ATOM 1744 N N . LEU A 1 218 ? -9.011 -10.070 5.005 1.00 42.16 218 LEU A N 1
ATOM 1745 C CA . LEU A 1 218 ? -10.149 -9.423 4.372 1.00 42.16 218 LEU A CA 1
ATOM 1746 C C . LEU A 1 218 ? -11.390 -9.925 5.101 1.00 42.16 218 LEU A C 1
ATOM 1748 O O . LEU A 1 218 ? -12.072 -10.834 4.640 1.00 42.16 218 LEU A O 1
ATOM 1752 N N . VAL A 1 219 ? -11.641 -9.400 6.300 1.00 34.44 219 VAL A N 1
ATOM 1753 C CA . VAL A 1 219 ? -12.871 -9.735 7.015 1.00 34.44 219 VAL A CA 1
ATOM 1754 C C . VAL A 1 219 ? -14.018 -9.100 6.238 1.00 34.44 219 VAL A C 1
ATOM 1756 O O . VAL A 1 219 ? -14.350 -7.942 6.472 1.00 34.44 219 VAL A O 1
ATOM 1759 N N . LYS A 1 220 ? -14.645 -9.854 5.327 1.00 31.14 220 LYS A N 1
ATOM 1760 C CA . LYS A 1 220 ? -16.019 -9.557 4.930 1.00 31.14 220 LYS A CA 1
ATOM 1761 C C . LYS A 1 220 ? -16.830 -9.602 6.215 1.00 31.14 220 LYS A C 1
ATOM 1763 O O . LYS A 1 220 ? -16.912 -10.628 6.884 1.00 31.14 220 LYS A O 1
ATOM 1768 N N . VAL A 1 221 ? -17.414 -8.470 6.584 1.00 33.12 221 VAL A N 1
ATOM 1769 C CA . VAL A 1 221 ? -18.147 -8.285 7.844 1.00 33.12 221 VAL A CA 1
ATOM 1770 C C . VAL A 1 221 ? -19.388 -9.206 7.976 1.00 33.12 221 VAL A C 1
ATOM 1772 O O . VAL A 1 221 ? -20.062 -9.159 9.001 1.00 33.12 221 VAL A O 1
ATOM 1775 N N . GLY A 1 222 ? -19.662 -10.076 6.996 1.00 29.92 222 GLY A N 1
ATOM 1776 C CA . GLY A 1 222 ? -20.760 -11.048 6.986 1.00 29.92 222 GLY A CA 1
ATOM 1777 C C . GLY A 1 222 ? -20.403 -12.512 7.286 1.00 29.92 222 GLY A C 1
ATOM 1778 O O . GLY A 1 222 ? -21.318 -13.318 7.297 1.00 29.92 222 GLY A O 1
ATOM 1779 N N . GLU A 1 223 ? -19.140 -12.878 7.536 1.00 28.48 223 GLU A N 1
ATOM 1780 C CA . GLU A 1 223 ? -18.747 -14.284 7.812 1.00 28.48 223 GLU A CA 1
ATOM 1781 C C . GLU A 1 223 ? -18.215 -14.499 9.243 1.00 28.48 223 GLU A C 1
ATOM 1783 O O . GLU A 1 223 ? -17.379 -15.359 9.504 1.00 28.48 223 GLU A O 1
ATOM 1788 N N . LEU A 1 224 ? -18.686 -13.688 10.192 1.00 32.50 224 LEU A N 1
ATOM 1789 C CA . LEU A 1 224 ? -18.487 -13.924 11.624 1.00 32.50 224 LEU A CA 1
ATOM 1790 C C . LEU A 1 224 ? -19.846 -14.207 12.270 1.00 32.50 224 LEU A C 1
ATOM 1792 O O . LEU A 1 224 ? -20.398 -13.334 12.944 1.00 32.50 224 LEU A O 1
ATOM 1796 N N . GLU A 1 225 ? -20.356 -15.414 12.030 1.00 31.91 225 GLU A N 1
ATOM 1797 C CA . GLU A 1 225 ? -21.276 -16.112 12.939 1.00 31.91 225 GLU A CA 1
ATOM 1798 C C . GLU A 1 225 ? -20.502 -17.185 13.711 1.00 31.91 225 GLU A C 1
ATOM 1800 O O . GLU A 1 225 ? -19.694 -17.906 13.081 1.00 31.91 225 GLU A O 1
#